Protein AF-A0A059C5M3-F1 (afdb_monomer)

Sequence (291 aa):
MIDGFFRFGQVERAERFFKQMPIRDLAAWNAMLHGYCENARVDDAVKLFEQMPSRNVISWTSMIGGLDQNGKSEEVLIVFERMFKSGVVPNQTTLMCALSACANASSLPLGVHIHGHVFKSGFCFSVFVCASLITFYTNCKRIEKATQVFNEAVYRNVVICMAFLTGYGLNGRHEDGLKMFSDMMRASVLPNQSSFVSALNSCYSIESLDRGKEVHASTVKLQLGSDVFVGNSLVVMYNKCGAVDDAVEVFKRLREKNIVTWNATICGCAQHGRGMWAMDLFSPMIRGLYR

Organism: Eucalyptus grandis (NCBI:txid71139)

Foldseek 3Di:
DLLVCLVVVNLVVSVVVCVPDPDCDPVSLLSNLLSCLVVVVLVVSVVSLVVDPDDALSSLLSNLLSCLVNVVLVVSLVSLVVCVVVVHDHDPSSLLSNLSSCLVVLVPVVNVVSVVSCVVVVVLQPPSNLLSNLSSCLSNVNLVSSVVSLVPHPDDAQSSLLSNLVSCLVNLVLVVSLVSLVVCVVVVRDHDLSSLLSNLSSCLSVLPVPSLVVSQVVCVVVVNLQPQSNLLSNLLSCLSNVNLVVSVVSLVPHPDYDPSSLVSNLVSCVVNVVNVVSVVSVVVVVVVVVD

Mean predicted aligned error: 5.42 Å

Solvent-accessible surface area (backbone atoms only — not comparable to full-atom values): 15263 Å² total; per-residue (Å²): 107,53,54,58,27,38,77,70,70,36,51,71,58,28,52,52,51,60,71,68,46,93,72,79,50,71,64,58,53,40,36,52,38,40,37,25,28,78,67,72,37,46,72,58,23,52,55,50,60,72,66,47,95,70,79,52,64,65,46,54,36,42,54,35,46,31,29,43,77,68,68,36,30,69,60,24,50,56,54,50,54,49,38,54,76,70,69,48,74,77,52,74,69,42,50,32,38,43,25,46,21,22,23,75,69,45,36,56,70,60,39,52,53,49,50,55,48,33,56,77,71,58,44,60,76,37,60,66,43,45,22,28,49,25,37,22,26,28,56,51,71,35,54,69,60,19,48,49,55,59,68,71,40,90,70,78,44,55,64,42,50,42,30,47,34,50,28,22,51,80,65,73,36,25,70,60,21,45,51,49,56,50,48,31,57,74,69,68,33,71,74,52,61,67,45,50,36,51,41,32,51,26,20,32,75,69,52,35,53,68,59,35,50,55,52,49,54,49,31,52,76,69,69,41,56,58,37,55,72,39,40,38,37,48,29,44,25,27,32,65,44,69,40,44,71,61,15,53,50,52,56,68,67,33,83,58,78,53,73,66,42,52,50,47,50,32,53,35,27,45,77,70,72,36,50,68,62,20,52,66,54,45,56,58,54,54,63,62,74,77,111

InterPro domains:
  IPR002885 Pentatricopeptide repeat [PF01535] (1-22)
  IPR002885 Pentatricopeptide repeat [PF01535] (58-88)
  IPR002885 Pentatricopeptide repeat [PF01535] (161-187)
  IPR002885 Pentatricopeptide repeat [PF01535] (232-259)
  IPR002885 Pentatricopeptide repeat [PF01535] (260-283)
  IPR002885 Pentatricopeptide repeat [PF13041] (25-57)
  IPR002885 Pentatricopeptide repeat [PS51375] (25-59)
  IPR002885 Pentatricopeptide repeat [PS51375] (157-191)
  IPR002885 Pentatricopeptide repeat [PS51375] (227-261)
  IPR002885 Pentatricopeptide repeat [TIGR00756] (28-57)
  IPR002885 Pentatricopeptide repeat [TIGR00756] (58-91)
  IPR002885 Pentatricopeptide repeat [TIGR00756] (160-192)
  IPR011990 Tetratricopeptide-like helical domain superfamily [G3DSA:1.25.40.10] (1-109)
  IPR011990 Tetratricopeptide-like helical domain superfamily [G3DSA:1.25.40.10] (111-218)
  IPR011990 Tetratricopeptide-like helical domain superfamily [G3DSA:1.25.40.10] (219-287)
  IPR046960 Pentatricopeptide repeat-containing protein At4g14850-like, plant [PTHR47926] (1-203)

Secondary structure (DSSP, 8-state):
-HHHHHHTT-HHHHHHHHHH-SS--HHHHHHHHHHHHHTT-HHHHHHHHHH-SS--HHHHHHHHHHHHHTT-HHHHHHHHHHHHHTTPPP-HHHHHHHHHHHHHTT-HHHHHHHHHHHHHTTGGG-HHHHHHHHHHHHHTT-HHHHHHHHHH-S---HHHHHHHHHHHHTTT-HHHHHHHHHHHHHTT----HHHHHHHHHHHHHTT-HHHHHHHHHHHHHTT-TT-HHHHHHHHHHHHHTT-HHHHHHHHHH-SS--HHHHHHHHHHHHHTT-HHHHHHHHHHHHHHHT-

Structure (mmCIF, N/CA/C/O backbone):
data_AF-A0A059C5M3-F1
#
_entry.id   AF-A0A059C5M3-F1
#
loop_
_atom_site.group_PDB
_atom_site.id
_atom_site.type_symbol
_atom_site.label_atom_id
_atom_site.label_alt_id
_atom_site.label_comp_id
_atom_site.label_asym_id
_atom_site.label_entity_id
_atom_site.label_seq_id
_atom_site.pdbx_PDB_ins_code
_atom_site.Cartn_x
_atom_site.Cartn_y
_atom_site.Cartn_z
_atom_site.occupancy
_atom_site.B_iso_or_equiv
_atom_site.auth_seq_id
_atom_site.auth_comp_id
_atom_site.auth_asym_id
_atom_site.auth_atom_id
_atom_site.pdbx_PDB_model_num
ATOM 1 N N . MET A 1 1 ? -25.932 16.323 14.512 1.00 80.94 1 MET A N 1
ATOM 2 C CA . MET A 1 1 ? -25.494 17.737 14.629 1.00 80.94 1 MET A CA 1
ATOM 3 C C 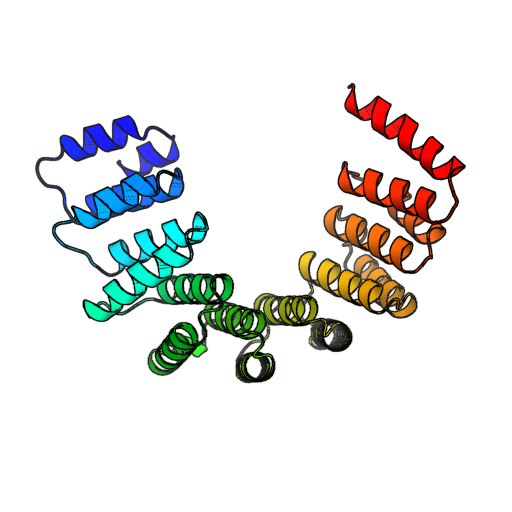. MET A 1 1 ? -23.982 17.831 14.809 1.00 80.94 1 MET A C 1
ATOM 5 O O . MET A 1 1 ? -23.367 18.512 14.005 1.00 80.94 1 MET A O 1
ATOM 9 N N . ILE A 1 2 ? -23.389 17.101 15.768 1.00 88.19 2 ILE A N 1
ATOM 10 C CA . ILE A 1 2 ? -21.923 16.994 15.948 1.00 88.19 2 ILE A CA 1
ATOM 11 C C . ILE A 1 2 ? -21.208 16.620 14.637 1.00 88.19 2 ILE A C 1
ATOM 13 O O . ILE A 1 2 ? -20.385 17.402 14.174 1.00 88.19 2 ILE A O 1
ATOM 17 N N . ASP A 1 3 ? -21.606 15.526 13.975 1.00 85.81 3 ASP A N 1
ATOM 18 C CA . ASP A 1 3 ? -21.025 15.125 12.676 1.00 85.81 3 ASP A CA 1
ATOM 19 C C . ASP A 1 3 ? -21.120 16.222 11.610 1.00 85.81 3 ASP A C 1
ATOM 21 O O . ASP A 1 3 ? -20.221 16.404 10.795 1.00 85.81 3 ASP A O 1
ATOM 25 N N . GLY A 1 4 ? -22.213 16.992 11.630 1.00 86.62 4 GLY A N 1
ATOM 26 C CA . GLY A 1 4 ? -22.406 18.114 10.719 1.00 86.62 4 GLY A CA 1
ATOM 27 C C . GLY A 1 4 ? -21.344 19.193 10.918 1.00 86.62 4 GLY A C 1
ATOM 28 O O . GLY A 1 4 ? -20.783 19.670 9.940 1.00 86.62 4 GLY A O 1
ATOM 29 N N . PHE A 1 5 ? -21.018 19.544 12.165 1.00 90.12 5 PHE A N 1
ATOM 30 C CA . PHE A 1 5 ? -19.972 20.528 12.446 1.00 90.12 5 PHE A CA 1
ATOM 31 C C . PHE A 1 5 ? -18.594 20.061 11.973 1.00 90.12 5 PHE A C 1
ATOM 33 O O . PHE A 1 5 ? -17.884 20.844 11.345 1.00 90.12 5 PHE A O 1
ATOM 40 N N . PHE A 1 6 ? -18.243 18.793 1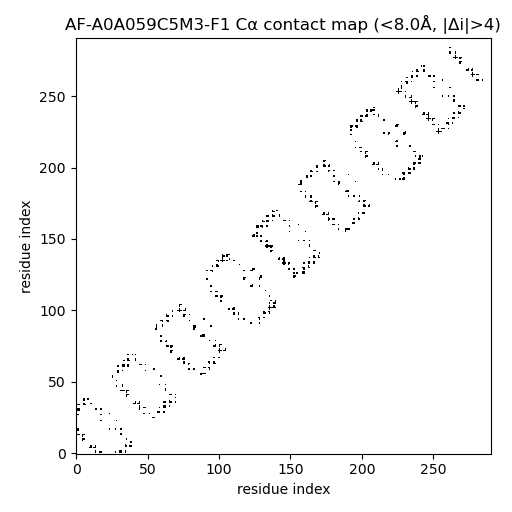2.199 1.00 89.19 6 PHE A N 1
ATOM 41 C CA . PHE A 1 6 ? -16.968 18.237 11.740 1.00 89.19 6 PHE A CA 1
ATOM 42 C C . PHE A 1 6 ? -16.844 18.189 10.215 1.00 89.19 6 PHE A C 1
ATOM 44 O O . PHE A 1 6 ? -15.792 18.546 9.693 1.00 89.19 6 PHE A O 1
ATOM 51 N N . ARG A 1 7 ? -17.922 17.858 9.489 1.00 86.94 7 ARG A N 1
ATOM 52 C CA . ARG A 1 7 ? -17.933 17.891 8.012 1.00 86.94 7 ARG A CA 1
ATOM 53 C C . ARG A 1 7 ? -17.641 19.273 7.425 1.00 86.94 7 ARG A C 1
ATOM 55 O O . ARG A 1 7 ? -17.158 19.361 6.304 1.00 86.94 7 ARG A O 1
ATOM 62 N N . PHE A 1 8 ? -17.930 20.342 8.167 1.00 88.62 8 PHE A N 1
ATOM 63 C CA . PHE A 1 8 ? -17.635 21.722 7.765 1.00 88.62 8 PHE A CA 1
ATOM 64 C C . PHE A 1 8 ? -16.390 22.302 8.458 1.00 88.62 8 PHE A C 1
ATOM 66 O O . PHE A 1 8 ? -16.209 23.519 8.450 1.00 88.62 8 PHE A O 1
ATOM 73 N N . GLY A 1 9 ? -15.563 21.467 9.098 1.00 87.00 9 GLY A N 1
ATOM 74 C CA . GLY A 1 9 ? -14.355 21.900 9.811 1.00 87.00 9 GLY A CA 1
ATOM 75 C 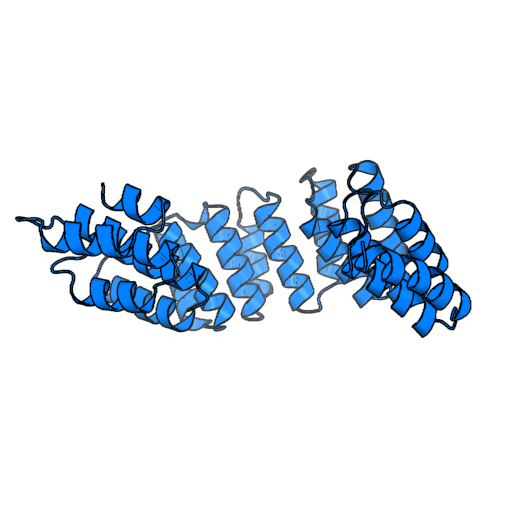C . GLY A 1 9 ? -14.621 22.777 11.041 1.00 87.00 9 GLY A C 1
ATOM 76 O O . GLY A 1 9 ? -13.708 23.409 11.560 1.00 87.00 9 GLY A O 1
ATOM 77 N N . GLN A 1 10 ? -15.863 22.844 11.532 1.00 90.62 10 GLN A N 1
ATOM 78 C CA . GLN A 1 10 ? -16.266 23.683 12.667 1.00 90.62 10 GLN A CA 1
ATOM 79 C C . GLN A 1 10 ? -16.037 22.962 14.003 1.00 90.62 10 GLN A C 1
ATOM 81 O O . GLN A 1 10 ? -16.967 22.776 14.797 1.00 90.62 10 GLN A O 1
ATOM 86 N N . VAL A 1 11 ? -14.800 22.534 14.255 1.00 91.62 11 VAL A N 1
ATOM 87 C CA . VAL A 1 11 ? -14.473 21.657 15.388 1.00 91.62 11 VAL A CA 1
ATOM 88 C C . VAL A 1 11 ? -14.781 22.317 16.737 1.00 91.62 11 VAL A C 1
ATOM 90 O O . VAL A 1 11 ? -15.382 21.693 17.610 1.00 91.62 11 VAL A O 1
ATOM 93 N N . GLU A 1 12 ? -14.498 23.610 16.905 1.00 91.75 12 GLU A N 1
ATOM 94 C CA . GLU A 1 12 ? -14.763 24.323 18.163 1.00 91.75 12 GLU A CA 1
ATOM 95 C C . GLU A 1 12 ? -16.263 24.426 18.465 1.00 91.75 12 GLU A C 1
ATOM 97 O O . GLU A 1 12 ? -16.671 24.485 19.629 1.00 91.75 12 GLU A O 1
ATOM 102 N N . ARG A 1 13 ? -17.111 24.466 17.427 1.00 92.25 13 ARG A N 1
ATOM 103 C CA . ARG A 1 13 ? -18.572 24.452 17.596 1.00 92.25 13 ARG A CA 1
ATOM 104 C C . ARG A 1 13 ? -19.057 23.074 18.020 1.00 92.25 13 ARG A C 1
ATOM 106 O O . ARG A 1 13 ? -19.903 23.004 18.910 1.00 92.25 13 ARG A O 1
ATOM 113 N N . ALA A 1 14 ? -18.490 22.009 17.452 1.00 93.94 14 ALA A N 1
ATOM 114 C CA . ALA A 1 14 ? -18.762 20.643 17.887 1.00 93.94 14 ALA A CA 1
ATOM 115 C C . ALA A 1 14 ? -18.406 20.451 19.370 1.00 93.94 14 ALA A C 1
ATOM 117 O O . ALA A 1 14 ? -19.236 19.985 20.147 1.00 93.94 14 ALA A O 1
ATOM 118 N N . GLU A 1 15 ? -17.224 20.912 19.788 1.00 94.38 15 GLU A N 1
ATOM 119 C CA . GLU A 1 15 ? -16.772 20.844 21.180 1.00 94.38 15 GLU A CA 1
ATOM 120 C C . GLU A 1 15 ? -17.674 21.615 22.147 1.00 94.38 15 GLU A C 1
ATOM 122 O O . GLU A 1 15 ? -18.031 21.102 23.211 1.00 94.38 15 GLU A O 1
ATOM 127 N N . ARG A 1 16 ? -18.048 22.854 21.800 1.00 94.31 16 ARG A N 1
ATOM 128 C CA . ARG A 1 16 ? -18.961 23.659 22.627 1.00 94.31 16 ARG A CA 1
ATOM 129 C C . ARG A 1 16 ? -20.320 22.991 22.748 1.00 94.31 16 ARG A C 1
ATOM 131 O O . ARG A 1 16 ? -20.835 22.884 23.858 1.00 94.31 16 ARG A O 1
ATOM 138 N N . PHE A 1 17 ? -20.865 22.519 21.630 1.00 93.81 17 PHE A N 1
ATOM 139 C CA . PHE A 1 17 ? -22.143 21.822 21.611 1.00 93.81 17 PHE A CA 1
ATOM 140 C C . PHE A 1 17 ? -22.093 20.577 22.501 1.00 93.81 17 PHE A C 1
ATOM 142 O O . PHE A 1 17 ? -22.926 20.418 23.388 1.00 93.81 17 PHE A O 1
ATOM 149 N N . PHE A 1 18 ? -21.058 19.750 22.347 1.00 95.06 18 PHE A N 1
ATOM 150 C CA . PHE A 1 18 ? -20.850 18.557 23.161 1.00 95.06 18 PHE A CA 1
ATOM 151 C C . PHE A 1 18 ? -20.728 18.879 24.658 1.00 95.06 18 PHE A C 1
ATOM 153 O O . PHE A 1 18 ? -21.333 18.205 25.493 1.00 95.06 18 PHE A O 1
ATOM 160 N N . LYS A 1 19 ? -20.010 19.946 25.030 1.00 93.31 19 LYS A N 1
ATOM 161 C CA . LYS A 1 19 ? -19.918 20.413 26.425 1.00 93.31 19 LYS A CA 1
ATOM 162 C C . LYS A 1 19 ? -21.264 20.890 26.982 1.00 93.31 19 LYS A C 1
ATOM 164 O O . LYS A 1 19 ? -21.499 20.694 28.168 1.00 93.31 19 LYS A O 1
ATOM 169 N N . GLN A 1 20 ? -22.149 21.451 26.162 1.00 94.69 20 GLN A N 1
ATOM 170 C CA . GLN A 1 20 ? -23.471 21.932 26.587 1.00 94.69 20 GLN A CA 1
ATOM 171 C C . GLN A 1 20 ? -24.543 20.835 26.672 1.00 94.69 20 GLN A C 1
ATOM 173 O O . GLN A 1 20 ? -25.611 21.081 27.230 1.00 94.69 20 GLN A O 1
ATOM 178 N N . MET A 1 21 ? -24.287 19.631 26.148 1.00 93.12 21 MET A N 1
ATOM 179 C CA . MET A 1 21 ? -25.256 18.535 26.216 1.00 93.12 21 MET A CA 1
ATOM 180 C C . MET A 1 21 ? -25.544 18.134 27.676 1.00 93.12 21 MET A C 1
ATOM 182 O O . MET A 1 21 ? -24.600 17.801 28.401 1.00 93.12 21 MET A O 1
ATOM 186 N N . PRO A 1 22 ? -26.824 18.102 28.105 1.00 90.94 22 PRO A N 1
ATOM 187 C CA . PRO A 1 22 ? -27.189 17.726 29.472 1.00 90.94 22 PRO A CA 1
ATOM 188 C C . PRO A 1 22 ? -26.906 16.246 29.756 1.00 90.94 22 PRO A C 1
ATOM 190 O O . PRO A 1 22 ? -26.507 15.891 30.860 1.00 90.94 22 PRO A O 1
ATOM 193 N N . ILE A 1 23 ? -27.061 15.386 28.744 1.00 90.38 23 ILE A N 1
ATOM 194 C CA . ILE A 1 23 ? -26.704 13.966 28.785 1.00 90.38 23 ILE A CA 1
ATOM 195 C C . ILE A 1 23 ? -25.893 13.662 27.528 1.00 90.38 23 ILE A C 1
ATOM 197 O O . ILE A 1 23 ? -26.345 13.928 26.416 1.00 90.38 23 ILE A O 1
ATOM 201 N N . ARG A 1 24 ? -24.690 13.113 27.709 1.00 93.44 24 ARG A N 1
ATOM 202 C CA . ARG A 1 24 ? -23.809 12.680 26.616 1.00 93.44 24 ARG A CA 1
ATOM 203 C C . ARG A 1 24 ? -23.897 11.169 26.505 1.00 93.44 24 ARG A C 1
ATOM 205 O O . ARG A 1 24 ? -23.231 10.453 27.254 1.00 93.44 24 ARG A O 1
ATOM 212 N N . ASP A 1 25 ? -24.761 10.704 25.615 1.00 92.25 25 ASP A N 1
ATOM 213 C CA . ASP A 1 25 ? -24.886 9.286 25.310 1.00 92.25 25 ASP A CA 1
ATOM 214 C C . ASP A 1 25 ? -23.678 8.779 24.507 1.00 92.25 25 ASP A C 1
ATOM 216 O O . ASP A 1 25 ? -22.857 9.547 23.996 1.00 92.25 25 ASP A O 1
ATOM 220 N N . LEU A 1 26 ? -23.544 7.456 24.406 1.00 93.69 26 LEU A N 1
ATOM 221 C CA . LEU A 1 26 ? -22.402 6.833 23.735 1.00 93.69 26 LEU A CA 1
ATOM 222 C C . LEU A 1 26 ? -22.302 7.233 22.252 1.00 93.69 26 LEU A C 1
ATOM 224 O O . LEU A 1 26 ? -21.200 7.309 21.710 1.00 93.69 26 LEU A O 1
ATOM 228 N N . ALA A 1 27 ? -23.433 7.532 21.607 1.00 92.75 27 ALA A N 1
ATOM 229 C CA . ALA A 1 27 ? -23.470 8.018 20.234 1.00 92.75 27 ALA A CA 1
ATOM 230 C C . ALA A 1 27 ? -22.805 9.397 20.101 1.00 92.75 27 ALA A C 1
ATOM 232 O O . ALA A 1 27 ? -21.979 9.579 19.209 1.00 92.75 27 ALA A O 1
ATOM 233 N N . ALA A 1 28 ? -23.081 10.340 21.009 1.00 94.50 28 ALA A N 1
ATOM 234 C CA . ALA A 1 28 ? -22.435 11.650 21.012 1.00 94.50 28 ALA A CA 1
ATOM 235 C C . ALA A 1 28 ? -20.917 11.560 21.239 1.00 94.50 28 ALA A C 1
ATOM 237 O O . ALA A 1 28 ? -20.155 12.266 20.576 1.00 94.50 28 ALA A O 1
ATOM 238 N N . TRP A 1 29 ? -20.467 10.674 22.136 1.00 96.25 29 TRP A N 1
ATOM 239 C CA . TRP A 1 29 ? -19.034 10.414 22.334 1.00 96.25 29 TRP A CA 1
ATOM 240 C C . TRP A 1 29 ? -18.382 9.837 21.072 1.00 96.25 29 TRP A C 1
ATOM 242 O O . TRP A 1 29 ? -17.334 10.322 20.651 1.00 96.25 29 TRP A O 1
ATOM 252 N N . ASN A 1 30 ? -19.017 8.845 20.439 1.00 95.25 30 ASN A N 1
ATOM 253 C CA . ASN A 1 30 ? -18.515 8.233 19.207 1.00 95.25 30 ASN A CA 1
ATOM 254 C C . ASN A 1 30 ? -18.472 9.229 18.036 1.00 95.25 30 ASN A C 1
ATOM 256 O O . ASN A 1 30 ? -17.518 9.200 17.263 1.00 95.25 30 ASN A O 1
ATOM 260 N N . ALA A 1 31 ? -19.459 10.124 17.934 1.00 94.62 31 ALA A N 1
ATOM 261 C CA . ALA A 1 31 ? -19.497 11.198 16.941 1.00 94.62 31 ALA A CA 1
ATOM 262 C C . ALA A 1 31 ? -18.329 12.182 17.115 1.00 94.62 31 ALA A C 1
ATOM 264 O O . ALA A 1 31 ? -17.630 12.500 16.156 1.00 94.62 31 ALA A O 1
ATOM 265 N N . MET A 1 32 ? -18.060 12.618 18.353 1.00 96.06 32 MET A N 1
ATOM 266 C CA . MET A 1 32 ? -16.900 13.467 18.650 1.00 96.06 32 MET A CA 1
ATOM 267 C C . MET A 1 32 ? -15.577 12.765 18.334 1.00 96.06 32 MET A C 1
ATOM 269 O O . MET A 1 32 ? -14.689 13.367 17.734 1.00 96.06 32 MET A O 1
ATOM 273 N N . LEU A 1 33 ? -15.453 11.492 18.721 1.00 95.56 33 LEU A N 1
ATOM 274 C CA . LEU A 1 33 ? -14.257 10.692 18.482 1.00 95.56 33 LEU A CA 1
ATOM 275 C C . LEU A 1 33 ? -13.965 10.559 16.983 1.00 95.56 33 LEU A C 1
ATOM 277 O O . LEU A 1 33 ? -12.858 10.851 16.540 1.00 95.56 33 LEU A O 1
ATOM 281 N N . HIS A 1 34 ? -14.975 10.164 16.207 1.00 92.81 34 HIS A N 1
ATOM 282 C CA . HIS A 1 34 ? -14.866 10.026 14.759 1.00 92.81 34 HIS A CA 1
ATOM 283 C C . HIS A 1 34 ? -14.518 11.360 14.088 1.00 92.81 34 HIS A C 1
ATOM 285 O O . HIS A 1 34 ? -13.580 11.419 13.297 1.00 92.81 34 HIS A O 1
ATOM 291 N N . GLY A 1 35 ? -15.199 12.443 14.474 1.00 93.19 35 GLY A N 1
ATOM 292 C CA . GLY A 1 35 ? -14.956 13.770 13.920 1.00 93.19 35 GLY A CA 1
ATOM 293 C C . GLY A 1 35 ? -13.536 14.293 14.157 1.00 93.19 35 GLY A C 1
ATOM 294 O O . GLY A 1 35 ? -12.936 14.872 13.247 1.00 93.19 35 GLY A O 1
ATOM 295 N N . TYR A 1 36 ? -12.962 14.057 15.343 1.00 95.06 36 TYR A N 1
ATOM 296 C CA . TYR A 1 36 ? -11.560 14.397 15.603 1.00 95.06 36 TYR A CA 1
ATOM 297 C C . TYR A 1 36 ? -10.596 13.613 14.709 1.00 95.06 36 TYR A C 1
ATOM 299 O O . TYR A 1 36 ? -9.655 14.205 14.179 1.00 95.06 36 TYR A O 1
ATOM 307 N N . CYS A 1 37 ? -10.833 12.313 14.509 1.00 92.00 37 CYS A N 1
ATOM 308 C CA . CYS A 1 37 ? -10.009 11.482 13.631 1.00 92.00 37 CYS A CA 1
ATOM 309 C C . CYS A 1 37 ? -10.055 11.951 12.167 1.00 92.00 37 CYS A C 1
ATOM 311 O O . CYS A 1 37 ? -9.001 12.055 11.542 1.00 92.00 37 CYS A O 1
ATOM 313 N N . GLU A 1 38 ? -11.240 12.290 11.643 1.00 89.62 38 GLU A N 1
ATOM 314 C CA . GLU A 1 38 ? -11.403 12.796 10.268 1.00 89.62 38 GLU A CA 1
ATOM 315 C C . GLU A 1 38 ? -10.721 14.155 10.042 1.00 89.62 38 GLU A C 1
ATOM 317 O O . GLU A 1 38 ? -10.287 14.457 8.934 1.00 89.62 38 GLU A O 1
ATOM 322 N N . ASN A 1 39 ? -10.589 14.972 11.092 1.00 90.50 39 ASN A N 1
ATOM 323 C CA . ASN A 1 39 ? -9.944 16.289 11.034 1.00 90.50 39 ASN A CA 1
ATOM 324 C C . ASN A 1 39 ? -8.468 16.252 11.476 1.00 90.50 39 ASN A C 1
ATOM 326 O O . ASN A 1 39 ? -7.922 17.280 11.877 1.00 90.50 39 ASN A O 1
ATOM 330 N N . ALA A 1 40 ? -7.829 15.075 11.450 1.00 90.06 40 ALA A N 1
ATOM 331 C CA . ALA A 1 40 ? -6.431 14.856 11.842 1.00 90.06 40 ALA A CA 1
ATOM 332 C C . ALA A 1 40 ? -6.069 15.334 13.270 1.00 90.06 40 ALA A C 1
ATOM 334 O O . ALA A 1 40 ? -4.896 15.471 13.617 1.00 90.06 40 ALA A O 1
ATOM 335 N N . ARG A 1 41 ? -7.064 15.537 14.147 1.00 92.38 41 ARG A N 1
ATOM 336 C CA . ARG A 1 41 ? -6.890 15.901 15.565 1.00 92.38 41 ARG A CA 1
ATOM 337 C C . ARG A 1 41 ? -6.814 14.660 16.450 1.00 92.38 41 ARG A C 1
ATOM 339 O O . ARG A 1 41 ? -7.563 14.490 17.411 1.00 92.38 41 ARG A O 1
ATOM 346 N N . VAL A 1 42 ? -5.892 13.769 16.104 1.00 92.56 42 VAL A N 1
ATOM 347 C CA . VAL A 1 42 ? -5.775 12.437 16.711 1.00 92.56 42 VAL A CA 1
ATOM 348 C C . VAL A 1 42 ? -5.455 12.499 18.205 1.00 92.56 42 VAL A C 1
ATOM 350 O O . VAL A 1 42 ? -6.033 11.737 18.972 1.00 92.56 42 VAL A O 1
ATOM 353 N N . ASP A 1 43 ? -4.615 13.435 18.649 1.00 93.06 43 ASP A N 1
ATOM 354 C CA . ASP A 1 43 ? -4.277 13.569 20.073 1.00 93.06 43 ASP A CA 1
ATOM 355 C C . ASP A 1 43 ? -5.507 13.898 20.930 1.00 93.06 43 ASP A C 1
ATOM 357 O O . ASP A 1 43 ? -5.644 13.424 22.060 1.00 93.06 43 ASP A O 1
ATOM 361 N N . ASP A 1 44 ? -6.439 14.682 20.388 1.00 94.88 44 ASP A N 1
ATOM 362 C CA . ASP A 1 44 ? -7.683 15.011 21.080 1.00 94.88 44 ASP A CA 1
ATOM 363 C C . ASP A 1 44 ? -8.694 13.870 21.004 1.00 94.88 44 ASP A C 1
ATOM 365 O O . ASP A 1 44 ? -9.413 13.640 21.977 1.00 94.88 44 ASP A O 1
ATOM 369 N N . ALA A 1 45 ? -8.685 13.097 19.912 1.00 95.50 45 ALA A N 1
ATOM 370 C CA . ALA A 1 45 ? -9.410 11.834 19.832 1.00 95.50 45 ALA A CA 1
ATOM 371 C C . ALA A 1 45 ? -8.938 10.855 20.919 1.00 95.50 45 ALA A C 1
ATOM 373 O O . ALA A 1 45 ? -9.773 10.315 21.638 1.00 95.50 45 ALA A O 1
ATOM 374 N N . VAL A 1 46 ? -7.623 10.689 21.115 1.00 95.12 46 VAL A N 1
ATOM 375 C CA . VAL A 1 46 ? -7.053 9.832 22.173 1.00 95.12 46 VAL A CA 1
ATOM 376 C C . VAL A 1 46 ? -7.462 10.329 23.561 1.00 95.12 46 VAL A C 1
ATOM 378 O O . VAL A 1 46 ? -7.966 9.549 24.368 1.00 95.12 46 VAL A O 1
ATOM 381 N N . LYS A 1 47 ? -7.316 11.630 23.850 1.00 95.62 47 LYS A N 1
ATOM 382 C CA . LYS A 1 47 ? -7.737 12.200 25.146 1.00 95.62 47 LYS A CA 1
ATOM 383 C C . LYS A 1 47 ? -9.226 11.980 25.405 1.00 95.62 47 LYS A C 1
ATOM 385 O O . LYS A 1 47 ? -9.604 11.596 26.511 1.00 95.62 47 LYS A O 1
ATOM 390 N N . LEU A 1 48 ? -10.068 12.218 24.398 1.00 95.56 48 LEU A N 1
ATOM 391 C CA . LEU A 1 48 ? -11.506 11.996 24.501 1.00 95.56 48 LEU A CA 1
ATOM 392 C C . LEU A 1 48 ? -11.806 10.514 24.725 1.00 95.56 48 LEU A C 1
ATOM 394 O O . LEU A 1 48 ? -12.609 10.180 25.593 1.00 95.56 48 LEU A O 1
ATOM 398 N N . PHE A 1 49 ? -11.127 9.638 23.984 1.00 96.69 49 PHE A N 1
ATOM 399 C CA . PHE A 1 49 ? -11.258 8.198 24.102 1.00 96.69 49 PHE A CA 1
ATOM 400 C C . PHE A 1 49 ? -10.958 7.730 25.518 1.00 96.69 49 PHE A C 1
ATOM 402 O O . PHE A 1 49 ? -11.733 6.934 26.031 1.00 96.69 49 PHE A O 1
ATOM 409 N N . GLU A 1 50 ? -9.917 8.236 26.186 1.00 95.56 50 GLU A N 1
ATOM 410 C CA . GLU A 1 50 ? -9.604 7.915 27.589 1.00 95.56 50 GLU A CA 1
ATOM 411 C C . GLU A 1 50 ? -10.653 8.440 28.587 1.00 95.56 50 GLU A C 1
ATOM 413 O O . GLU A 1 50 ? -10.909 7.799 29.606 1.00 95.56 50 GLU A O 1
ATOM 418 N N . GLN A 1 51 ? -11.328 9.547 28.275 1.00 95.12 51 GLN A N 1
ATOM 419 C CA . GLN A 1 51 ? -12.377 10.132 29.122 1.00 95.12 51 GLN A CA 1
ATOM 420 C C . GLN A 1 51 ? -13.748 9.452 28.982 1.00 95.12 51 GLN A C 1
ATOM 422 O O . GLN A 1 51 ? -14.638 9.710 29.794 1.00 95.12 51 GLN A O 1
ATOM 427 N N . MET A 1 52 ? -13.945 8.598 27.971 1.00 95.38 52 MET A N 1
ATOM 428 C CA . MET A 1 52 ? -15.232 7.937 27.740 1.00 95.38 52 MET A CA 1
ATOM 429 C C . MET A 1 52 ? -15.650 7.071 28.947 1.00 95.38 52 MET A C 1
ATOM 431 O O . MET A 1 52 ? -14.911 6.151 29.314 1.00 95.38 52 MET A O 1
ATOM 435 N N . PRO A 1 53 ? -16.856 7.282 29.521 1.00 93.06 53 PRO A N 1
ATOM 436 C CA . PRO A 1 53 ? -17.341 6.496 30.662 1.00 93.06 53 PRO A CA 1
ATOM 437 C C . PRO A 1 53 ? -17.564 5.015 30.334 1.00 93.06 53 PRO A C 1
ATOM 439 O O . PRO A 1 53 ? -17.417 4.145 31.185 1.00 93.06 53 PRO A O 1
ATOM 442 N N . SER A 1 54 ? -17.937 4.726 29.088 1.00 92.94 54 SER A N 1
ATOM 443 C CA . SER A 1 54 ? -18.098 3.375 28.556 1.00 92.94 54 SER A CA 1
ATOM 444 C C . SER A 1 54 ? -17.666 3.359 27.094 1.00 92.94 54 SER A C 1
ATOM 446 O O . SER A 1 54 ? -17.693 4.392 26.424 1.00 92.94 54 SER A O 1
ATOM 448 N N . ARG A 1 55 ? -17.228 2.198 26.604 1.00 95.69 55 ARG A N 1
ATOM 449 C CA . ARG A 1 55 ? -16.747 2.015 25.230 1.00 95.69 55 ARG A CA 1
ATOM 450 C C . ARG A 1 55 ? -17.344 0.741 24.665 1.00 95.69 55 ARG A C 1
ATOM 452 O O . ARG A 1 55 ? -17.308 -0.296 25.323 1.00 95.69 55 ARG A O 1
ATOM 459 N N . ASN A 1 56 ? -17.864 0.814 23.448 1.00 94.56 56 ASN A N 1
ATOM 460 C CA . ASN A 1 56 ? -18.329 -0.355 22.706 1.00 94.56 56 ASN A CA 1
ATOM 461 C C . ASN A 1 56 ? -17.448 -0.587 21.472 1.00 94.56 56 ASN A C 1
ATOM 463 O O . ASN A 1 56 ? -16.492 0.149 21.227 1.00 94.56 56 ASN A O 1
ATOM 467 N N . VAL A 1 57 ? -17.781 -1.605 20.674 1.00 95.94 57 VAL A N 1
ATOM 468 C CA . VAL A 1 57 ? -17.052 -1.928 19.437 1.00 95.94 57 VAL A CA 1
ATOM 469 C C . VAL A 1 57 ? -16.914 -0.724 18.497 1.00 95.94 57 VAL A C 1
ATOM 471 O O . VAL A 1 57 ? -15.882 -0.592 17.847 1.00 95.94 57 VAL A O 1
ATOM 474 N N . ILE A 1 58 ? -17.897 0.185 18.462 1.00 95.56 58 ILE A N 1
ATOM 475 C CA . ILE A 1 58 ? -17.854 1.395 17.630 1.00 95.56 58 ILE A CA 1
ATOM 476 C C . ILE A 1 58 ? -16.779 2.349 18.153 1.00 95.56 58 ILE A C 1
ATOM 478 O O . ILE A 1 58 ? -15.934 2.767 17.373 1.00 95.56 58 ILE A O 1
ATOM 482 N N . SER A 1 59 ? -16.739 2.626 19.462 1.00 96.56 59 SER A N 1
ATOM 483 C CA . SER A 1 59 ? -15.712 3.488 20.069 1.00 96.56 59 SER A CA 1
ATOM 484 C C . SER A 1 59 ? -14.296 2.986 19.764 1.00 96.56 59 SER A C 1
ATOM 486 O O . SER A 1 59 ? -13.446 3.749 19.312 1.00 96.56 59 SER A O 1
ATOM 488 N N . TRP A 1 60 ? -14.052 1.685 19.965 1.00 97.88 60 TRP A N 1
ATOM 489 C CA . TRP A 1 60 ? -12.752 1.067 19.682 1.00 97.88 60 TRP A CA 1
ATOM 490 C C . TRP A 1 60 ? -12.414 1.092 18.189 1.00 97.88 60 TRP A C 1
ATOM 492 O O . TRP A 1 60 ? -11.303 1.465 17.823 1.00 97.88 60 TRP A O 1
ATOM 502 N N . THR A 1 61 ? -13.370 0.742 17.323 1.00 96.81 61 THR A N 1
ATOM 503 C CA . THR A 1 61 ? -13.159 0.724 15.866 1.00 96.81 61 THR A CA 1
ATOM 504 C C . THR A 1 61 ? -12.873 2.122 15.327 1.00 96.81 61 THR A C 1
ATOM 506 O O . THR A 1 61 ? -11.973 2.264 14.507 1.00 96.81 61 THR A O 1
ATOM 509 N N . SER A 1 62 ? -13.578 3.152 15.807 1.00 95.75 62 SER A N 1
ATOM 510 C CA . SER A 1 62 ? -13.332 4.542 15.410 1.00 95.75 62 SER A CA 1
ATOM 511 C C . SER A 1 62 ? -11.940 5.014 15.825 1.00 95.75 62 SER A C 1
ATOM 513 O O . SER A 1 62 ? -11.244 5.612 15.010 1.00 95.75 62 SER A O 1
ATOM 515 N N . MET A 1 63 ? -11.503 4.705 17.053 1.00 97.56 63 MET A N 1
ATOM 516 C CA . MET A 1 63 ? -10.156 5.056 17.519 1.00 97.56 63 MET A CA 1
ATOM 517 C C . MET A 1 63 ? -9.074 4.352 16.688 1.00 97.56 63 MET A C 1
ATOM 519 O O . MET A 1 63 ? -8.147 4.994 16.204 1.00 97.56 63 MET A O 1
ATOM 523 N N . ILE A 1 64 ? -9.212 3.038 16.486 1.00 97.44 64 ILE A N 1
ATOM 524 C CA . ILE A 1 64 ? -8.266 2.207 15.727 1.00 97.44 64 ILE A CA 1
ATOM 525 C C . ILE A 1 64 ? -8.191 2.659 14.264 1.00 97.44 64 ILE A C 1
ATOM 527 O O . ILE A 1 64 ? -7.099 2.873 13.747 1.00 97.44 64 ILE A O 1
ATOM 531 N N . GLY A 1 65 ? -9.338 2.845 13.606 1.00 96.19 65 GLY A N 1
ATOM 532 C CA . GLY A 1 65 ? -9.389 3.292 12.215 1.00 96.19 65 GLY A CA 1
ATOM 533 C C . GLY A 1 65 ? -8.846 4.708 12.036 1.00 96.19 65 GLY A C 1
ATOM 534 O O . GLY A 1 65 ? -8.102 4.966 11.095 1.00 96.19 65 GLY A O 1
ATOM 535 N N . GLY A 1 66 ? -9.151 5.611 12.970 1.00 95.62 66 GLY A N 1
ATOM 536 C CA . GLY A 1 66 ? -8.620 6.970 12.959 1.00 95.62 66 GLY A CA 1
ATOM 537 C C . GLY A 1 66 ? -7.103 7.033 13.134 1.00 95.62 66 GLY A C 1
ATOM 538 O O . GLY A 1 66 ? -6.444 7.813 12.450 1.00 95.62 66 GLY A O 1
ATOM 539 N N . LEU A 1 67 ? -6.530 6.199 14.008 1.00 96.31 67 LEU A N 1
ATOM 540 C CA . LEU A 1 67 ? -5.077 6.088 14.170 1.00 96.31 67 LEU A CA 1
ATOM 541 C C . LEU A 1 67 ? -4.403 5.531 12.906 1.00 96.31 67 LEU A C 1
ATOM 543 O O . LEU A 1 67 ? -3.418 6.106 12.444 1.00 96.31 67 LEU A O 1
ATOM 547 N N . ASP A 1 68 ? -4.954 4.463 12.321 1.00 95.38 68 ASP A N 1
ATOM 548 C CA . ASP A 1 68 ? -4.436 3.826 11.098 1.00 95.38 68 ASP A CA 1
ATOM 549 C C . ASP A 1 68 ? -4.423 4.810 9.915 1.00 95.38 68 ASP A C 1
ATOM 551 O O . ASP A 1 68 ? -3.392 4.993 9.268 1.00 95.38 68 ASP A O 1
ATOM 555 N N . GLN A 1 69 ? -5.518 5.554 9.708 1.00 93.62 69 GLN A N 1
ATOM 556 C CA . GLN A 1 69 ? -5.618 6.592 8.668 1.00 93.62 69 GLN A CA 1
ATOM 557 C C . GLN A 1 69 ? -4.599 7.729 8.831 1.00 93.62 69 GLN A C 1
ATOM 559 O O . GLN A 1 69 ? -4.199 8.343 7.845 1.00 93.62 69 GLN A O 1
ATOM 564 N N . ASN A 1 70 ? -4.166 8.002 10.063 1.00 92.88 70 ASN A N 1
ATOM 565 C CA . ASN A 1 70 ? -3.171 9.028 10.377 1.00 92.88 70 ASN A CA 1
ATOM 566 C C . ASN A 1 70 ? -1.751 8.446 10.555 1.00 92.88 70 ASN A C 1
ATOM 568 O O . ASN A 1 70 ? -0.862 9.123 11.074 1.00 92.88 70 ASN A O 1
ATOM 572 N N . GLY A 1 71 ? -1.521 7.193 10.143 1.00 91.88 71 GLY A N 1
ATOM 573 C CA . GLY A 1 71 ? -0.202 6.551 10.140 1.00 91.88 71 GLY A CA 1
ATOM 574 C C . GLY A 1 71 ? 0.341 6.161 11.521 1.00 91.88 71 GLY A C 1
ATOM 575 O O . GLY A 1 71 ? 1.514 5.807 11.641 1.00 91.88 71 GLY A O 1
ATOM 576 N N . LYS A 1 72 ? -0.490 6.193 12.567 1.00 94.50 72 LYS A N 1
ATOM 577 C CA . LYS A 1 72 ? -0.130 5.910 13.968 1.00 94.50 72 LYS A CA 1
ATOM 578 C C . LYS A 1 72 ? -0.147 4.407 14.270 1.00 94.50 72 LYS A C 1
ATOM 580 O O . LYS A 1 72 ? -0.954 3.912 15.055 1.00 94.50 72 LYS A O 1
ATOM 585 N N . SER A 1 73 ? 0.700 3.657 13.557 1.00 95.12 73 SER A N 1
ATOM 586 C CA . SER A 1 73 ? 0.662 2.183 13.543 1.00 95.12 73 SER A CA 1
ATOM 587 C C . SER A 1 73 ? 0.964 1.559 14.911 1.00 95.12 73 SER A C 1
ATOM 589 O O . SER A 1 73 ? 0.314 0.589 15.284 1.00 95.12 73 SER A O 1
ATOM 591 N N . GLU A 1 74 ? 1.907 2.097 15.686 1.00 95.12 74 GLU A N 1
ATOM 592 C CA . GLU A 1 74 ? 2.220 1.554 17.018 1.00 95.12 74 GLU A CA 1
ATOM 593 C C . GLU A 1 74 ? 1.049 1.749 17.990 1.00 95.12 74 GLU A C 1
ATOM 595 O O . GLU A 1 74 ? 0.656 0.819 18.699 1.00 95.12 74 GLU A O 1
ATOM 600 N N . GLU A 1 75 ? 0.422 2.926 17.966 1.00 95.69 75 GLU A N 1
ATOM 601 C CA . GLU A 1 75 ? -0.745 3.233 18.787 1.00 95.69 75 GLU A CA 1
ATOM 602 C C . GLU A 1 75 ? -1.953 2.364 18.415 1.00 95.69 75 GLU A C 1
ATOM 604 O O . GLU A 1 75 ? -2.679 1.922 19.310 1.00 95.69 75 GLU A O 1
ATOM 609 N N . VAL A 1 76 ? -2.147 2.049 17.124 1.00 97.75 76 VAL A N 1
ATOM 610 C CA . VAL A 1 76 ? -3.168 1.084 16.675 1.00 97.75 76 VAL A CA 1
ATOM 611 C C . VAL A 1 76 ? -3.004 -0.250 17.399 1.00 97.75 76 VAL A C 1
ATOM 613 O O . VAL A 1 76 ? -3.987 -0.780 17.921 1.00 97.75 76 VAL A O 1
ATOM 616 N N . LEU A 1 77 ? -1.782 -0.789 17.464 1.00 97.19 77 LEU A N 1
ATOM 617 C CA . LEU A 1 77 ? -1.529 -2.086 18.097 1.00 97.19 77 LEU A CA 1
ATOM 618 C C . LEU A 1 77 ? -1.805 -2.037 19.604 1.00 97.19 77 LEU A C 1
ATOM 620 O O . LEU A 1 77 ? -2.458 -2.937 20.134 1.00 97.19 77 LEU A O 1
ATOM 624 N N . ILE A 1 78 ? -1.400 -0.958 20.281 1.00 96.19 78 ILE A N 1
ATOM 625 C CA . ILE A 1 78 ? -1.660 -0.759 21.716 1.00 96.19 78 ILE A CA 1
ATOM 626 C C . ILE A 1 78 ? -3.169 -0.704 21.996 1.00 96.19 78 ILE A C 1
ATOM 628 O O . ILE A 1 78 ? -3.669 -1.373 22.906 1.00 96.19 78 ILE A O 1
ATOM 632 N N . VAL A 1 79 ? -3.920 0.086 21.223 1.00 96.94 79 VAL A N 1
ATOM 633 C CA . VAL A 1 79 ? -5.375 0.227 21.392 1.00 96.94 79 VAL A CA 1
ATOM 634 C C . VAL A 1 79 ? -6.091 -1.086 21.064 1.00 96.94 79 VAL A C 1
ATOM 636 O O . VAL A 1 79 ? -7.013 -1.477 21.781 1.00 96.94 79 VAL A O 1
ATOM 639 N N . PHE A 1 80 ? -5.644 -1.810 20.041 1.00 97.56 80 PHE A N 1
ATOM 640 C CA . PHE A 1 80 ? -6.190 -3.114 19.674 1.00 97.56 80 PHE A CA 1
ATOM 641 C C . PHE A 1 80 ? -5.975 -4.175 20.761 1.00 97.56 80 PHE A C 1
ATOM 643 O O . PHE A 1 80 ? -6.910 -4.889 21.125 1.00 97.56 80 PHE A O 1
ATOM 650 N N . GLU A 1 81 ? -4.780 -4.259 21.347 1.00 96.25 81 GLU A N 1
ATOM 651 C CA . GLU A 1 81 ? -4.531 -5.173 22.466 1.00 96.25 81 GLU A CA 1
ATOM 652 C C . GLU A 1 81 ? -5.390 -4.836 23.690 1.00 96.25 81 GLU A C 1
ATOM 654 O O . GLU A 1 81 ? -5.882 -5.739 24.373 1.00 96.25 81 GLU A O 1
ATOM 659 N N . ARG A 1 82 ? -5.607 -3.542 23.968 1.00 96.75 82 ARG A N 1
ATOM 660 C CA . ARG A 1 82 ? -6.518 -3.098 25.034 1.00 96.75 82 ARG A CA 1
ATOM 661 C C . ARG A 1 82 ? -7.956 -3.529 24.753 1.00 96.75 82 ARG A C 1
ATOM 663 O O . ARG A 1 82 ? -8.591 -4.066 25.657 1.00 96.75 82 ARG A O 1
ATOM 670 N N . MET A 1 83 ? -8.436 -3.377 23.517 1.00 96.88 83 MET A N 1
ATOM 671 C CA . MET A 1 83 ? -9.759 -3.852 23.098 1.00 96.88 83 MET A CA 1
ATOM 672 C C . MET A 1 83 ? -9.932 -5.353 23.371 1.00 96.88 83 MET A C 1
ATOM 674 O O . MET A 1 83 ? -10.928 -5.760 23.975 1.00 96.88 83 MET A O 1
ATOM 678 N N . PHE A 1 84 ? -8.931 -6.158 22.995 1.00 91.25 84 PHE A N 1
ATOM 679 C CA . PHE A 1 84 ? -8.914 -7.600 23.246 1.00 91.25 84 PHE A CA 1
ATOM 680 C C . PHE A 1 84 ? -8.940 -7.938 24.738 1.00 91.25 84 PHE A C 1
ATOM 682 O O . PHE A 1 84 ? -9.743 -8.767 25.166 1.00 91.25 84 PHE A O 1
ATOM 689 N N . LYS A 1 85 ? -8.101 -7.279 25.547 1.00 94.56 85 LYS A N 1
ATOM 690 C CA . LYS A 1 85 ? -8.057 -7.476 27.008 1.00 94.56 85 LYS A CA 1
ATOM 691 C C . LYS A 1 85 ? -9.361 -7.059 27.694 1.00 94.56 85 LYS A C 1
ATOM 693 O O . LYS A 1 85 ? -9.716 -7.635 28.716 1.00 94.56 85 LYS A O 1
ATOM 698 N N . SER A 1 86 ? -10.091 -6.096 27.130 1.00 94.50 86 SER A N 1
ATOM 699 C CA . SER A 1 86 ? -11.428 -5.698 27.588 1.00 94.50 86 SER A CA 1
ATOM 700 C C . SER A 1 86 ? -12.549 -6.647 27.139 1.00 94.50 86 SER A C 1
ATOM 702 O O . SER A 1 86 ? -13.711 -6.384 27.440 1.00 94.50 86 SER A O 1
ATOM 704 N N . GLY A 1 87 ? -12.238 -7.730 26.417 1.00 93.69 87 GLY A N 1
ATOM 705 C CA . GLY A 1 87 ? -13.221 -8.714 25.956 1.00 93.69 87 GLY A CA 1
ATOM 706 C C . GLY A 1 87 ? -14.144 -8.211 24.842 1.00 93.69 87 GLY A C 1
ATOM 707 O O . GLY A 1 87 ? -15.142 -8.862 24.535 1.00 93.69 87 GLY A O 1
ATOM 708 N N . VAL A 1 88 ? -13.840 -7.063 24.227 1.00 95.69 88 VAL A N 1
ATOM 709 C CA . VAL A 1 88 ? -14.638 -6.522 23.123 1.00 95.69 88 VAL A CA 1
ATOM 710 C C . VAL A 1 88 ? -14.204 -7.203 21.829 1.00 95.69 88 VAL A C 1
ATOM 712 O O . VAL A 1 88 ? -13.047 -7.110 21.428 1.00 95.69 88 VAL A O 1
ATOM 715 N N . VAL A 1 89 ? -15.139 -7.882 21.165 1.00 94.81 89 VAL A N 1
ATOM 716 C CA . VAL A 1 89 ? -14.861 -8.625 19.929 1.00 94.81 89 VAL A CA 1
ATOM 717 C C . VAL A 1 89 ? -14.596 -7.648 18.771 1.00 94.81 89 VAL A C 1
ATOM 719 O O . VAL A 1 89 ? -15.453 -6.802 18.491 1.00 94.81 89 VAL A O 1
ATOM 722 N N . PRO A 1 90 ? -13.438 -7.737 18.089 1.00 96.38 90 PRO A N 1
ATOM 723 C CA . PRO A 1 90 ? -13.152 -6.949 16.894 1.00 96.38 90 PRO A CA 1
ATOM 724 C C . PRO A 1 90 ? -14.112 -7.266 15.751 1.00 96.38 90 PRO A C 1
ATOM 726 O O . PRO A 1 90 ? -14.486 -8.418 15.540 1.00 96.38 90 PRO A O 1
ATOM 729 N N . ASN A 1 91 ? -14.461 -6.250 14.965 1.00 95.56 91 ASN A N 1
ATOM 730 C CA . ASN A 1 91 ? -15.156 -6.454 13.696 1.00 95.56 91 ASN A CA 1
ATOM 731 C C . ASN A 1 91 ? -14.156 -6.481 12.525 1.00 95.56 91 ASN A C 1
ATOM 733 O O . ASN A 1 91 ? -12.946 -6.322 12.705 1.00 95.56 91 ASN A O 1
ATOM 737 N N . GLN A 1 92 ? -14.671 -6.661 11.308 1.00 95.62 92 GLN A N 1
ATOM 738 C CA . GLN A 1 92 ? -13.870 -6.701 10.085 1.00 95.62 92 GLN A CA 1
ATOM 739 C C . GLN A 1 92 ? -12.941 -5.483 9.928 1.00 95.62 92 GLN A C 1
ATOM 741 O O . GLN A 1 92 ? -11.753 -5.655 9.655 1.00 95.62 92 GLN A O 1
ATOM 746 N N . THR A 1 93 ? -13.459 -4.267 10.124 1.00 95.81 93 THR A N 1
ATOM 747 C CA . THR A 1 93 ? -12.679 -3.026 10.003 1.00 95.81 93 THR A CA 1
ATOM 748 C C . THR A 1 93 ? -11.571 -2.974 11.046 1.00 95.81 93 THR A C 1
ATOM 750 O O . THR A 1 93 ? -10.432 -2.651 10.722 1.00 95.81 93 THR A O 1
ATOM 753 N N . THR A 1 94 ? -11.873 -3.364 12.287 1.00 97.12 94 THR A N 1
ATOM 754 C CA . THR A 1 94 ? -10.879 -3.429 13.360 1.00 97.12 94 THR A CA 1
ATOM 755 C C . THR A 1 94 ? -9.715 -4.360 13.006 1.00 97.12 94 THR A C 1
ATOM 757 O O . THR A 1 94 ? -8.556 -4.005 13.207 1.00 97.12 94 THR A O 1
ATOM 760 N N . LEU A 1 95 ? -10.017 -5.545 12.461 1.00 97.94 95 LEU A N 1
ATOM 761 C CA . LEU A 1 95 ? -9.012 -6.542 12.081 1.00 97.94 95 LEU A CA 1
ATOM 762 C C . LEU A 1 95 ? -8.157 -6.066 10.902 1.00 97.94 95 LEU A C 1
ATOM 764 O O . LEU A 1 95 ? -6.946 -6.259 10.921 1.00 97.94 95 LEU A O 1
ATOM 768 N N . MET A 1 96 ? -8.764 -5.414 9.907 1.00 97.62 96 MET A N 1
ATOM 769 C CA . MET A 1 96 ? -8.040 -4.828 8.775 1.00 97.62 96 MET A CA 1
ATOM 770 C C . MET A 1 96 ? -7.025 -3.771 9.227 1.00 97.62 96 MET A C 1
ATOM 772 O O . MET A 1 96 ? -5.857 -3.866 8.856 1.00 97.62 96 MET A O 1
ATOM 776 N N . CYS A 1 97 ? -7.440 -2.810 10.059 1.00 97.62 97 CYS A N 1
ATOM 777 C CA . CYS A 1 97 ? -6.549 -1.765 10.573 1.00 97.62 97 CYS A CA 1
ATOM 778 C C . CYS A 1 97 ? -5.433 -2.348 11.450 1.00 97.62 97 CYS A C 1
ATOM 780 O O . CYS A 1 97 ? -4.273 -1.969 11.323 1.00 97.62 97 CYS A O 1
ATOM 782 N N . ALA A 1 98 ? -5.745 -3.330 12.299 1.00 98.00 98 ALA A N 1
ATOM 783 C CA . ALA A 1 98 ? -4.731 -3.984 13.120 1.00 98.00 98 ALA A CA 1
ATOM 784 C C . ALA A 1 98 ? -3.718 -4.789 12.284 1.00 98.00 98 ALA A C 1
ATOM 786 O O . ALA A 1 98 ? -2.526 -4.777 12.588 1.00 98.00 98 ALA A O 1
ATOM 787 N N . LEU A 1 99 ? -4.159 -5.451 11.206 1.00 98.25 99 LEU A N 1
ATOM 788 C CA . LEU A 1 99 ? -3.268 -6.131 10.258 1.00 98.25 99 LEU A CA 1
ATOM 789 C C . LEU A 1 99 ? -2.405 -5.144 9.463 1.00 98.25 99 LEU A C 1
ATOM 791 O O . LEU A 1 99 ? -1.216 -5.404 9.295 1.00 98.25 99 LEU A O 1
ATOM 795 N N . SER A 1 100 ? -2.975 -4.018 9.021 1.00 97.12 100 SER A N 1
ATOM 796 C CA . SER A 1 100 ? -2.245 -2.903 8.395 1.00 97.12 100 SER A CA 1
ATOM 797 C C . SER A 1 100 ? -1.128 -2.399 9.315 1.00 97.12 100 SER A C 1
ATOM 799 O O . SER A 1 100 ? 0.048 -2.412 8.948 1.00 97.12 100 SER A O 1
ATOM 801 N N . ALA A 1 101 ? -1.462 -2.089 10.568 1.00 97.75 101 ALA A N 1
ATOM 802 C CA . ALA A 1 101 ? -0.492 -1.673 11.572 1.00 97.75 101 ALA A CA 1
ATOM 803 C C . ALA A 1 101 ? 0.568 -2.751 11.863 1.00 97.75 101 ALA A C 1
ATOM 805 O O . ALA A 1 101 ? 1.751 -2.431 11.983 1.00 97.75 101 ALA A O 1
ATOM 806 N N . CYS A 1 102 ? 0.190 -4.036 11.906 1.00 98.00 102 CYS A N 1
ATOM 807 C CA . CYS A 1 102 ? 1.152 -5.136 12.037 1.00 98.00 102 CYS A CA 1
ATOM 808 C C . CYS A 1 102 ? 2.096 -5.217 10.831 1.00 98.00 102 CYS A C 1
ATOM 810 O O . CYS A 1 102 ? 3.276 -5.507 11.012 1.00 98.00 102 CYS A O 1
ATOM 812 N N . ALA A 1 103 ? 1.599 -4.962 9.618 1.00 97.06 103 ALA A N 1
ATOM 813 C CA . ALA A 1 103 ? 2.404 -4.931 8.401 1.00 97.06 103 ALA A CA 1
ATOM 814 C C . ALA A 1 103 ? 3.424 -3.784 8.435 1.00 97.06 103 ALA A C 1
ATOM 816 O O . ALA A 1 103 ? 4.581 -3.984 8.070 1.00 97.06 103 ALA A O 1
ATOM 817 N N . ASN A 1 104 ? 3.012 -2.603 8.901 1.00 95.56 104 ASN A N 1
ATOM 818 C CA . ASN A 1 104 ? 3.871 -1.420 8.994 1.00 95.56 104 ASN A CA 1
ATOM 819 C C . ASN A 1 104 ? 4.927 -1.561 10.098 1.00 95.56 104 ASN A C 1
ATOM 821 O O . ASN A 1 104 ? 6.099 -1.275 9.873 1.00 95.56 104 ASN A O 1
ATOM 825 N N . ALA A 1 105 ? 4.535 -2.072 11.268 1.00 94.81 105 ALA A N 1
ATOM 826 C CA . ALA A 1 105 ? 5.438 -2.320 12.393 1.00 94.81 105 ALA A CA 1
ATOM 827 C C . ALA A 1 105 ? 6.234 -3.635 12.263 1.00 94.81 105 ALA A C 1
ATOM 829 O O . ALA A 1 105 ? 7.023 -3.976 13.141 1.00 94.81 105 ALA A O 1
ATOM 830 N N . SER A 1 106 ? 6.002 -4.420 11.203 1.00 94.62 106 SER A N 1
ATOM 831 C CA . SER A 1 106 ? 6.542 -5.779 11.038 1.00 94.62 106 SER A CA 1
ATOM 832 C C . SER A 1 106 ? 6.293 -6.706 12.247 1.00 94.62 106 SER A C 1
ATOM 834 O O . SER A 1 106 ? 7.080 -7.615 12.525 1.00 94.62 106 SER A O 1
ATOM 836 N N . SER A 1 107 ? 5.176 -6.513 12.960 1.00 96.06 107 SER A N 1
ATOM 837 C CA . SER A 1 107 ? 4.818 -7.266 14.170 1.00 96.06 107 SER A CA 1
ATOM 838 C C . SER A 1 107 ? 4.230 -8.638 13.826 1.00 96.06 107 SER A C 1
ATOM 840 O O . SER A 1 107 ? 3.016 -8.861 13.822 1.00 96.06 107 SER A O 1
ATOM 842 N N . LEU A 1 108 ? 5.115 -9.591 13.526 1.00 97.25 108 LEU A N 1
ATOM 843 C CA . LEU A 1 108 ? 4.729 -10.959 13.180 1.00 97.25 108 LEU A CA 1
ATOM 844 C C . LEU A 1 108 ? 3.929 -11.680 14.290 1.00 97.25 108 LEU A C 1
ATOM 846 O O . LEU A 1 108 ? 2.943 -12.336 13.943 1.00 97.25 108 LEU A O 1
ATOM 850 N N . PRO A 1 109 ? 4.289 -11.600 15.592 1.00 96.56 109 PRO A N 1
ATOM 851 C CA . PRO A 1 109 ? 3.573 -12.339 16.635 1.00 96.56 109 PRO A CA 1
ATOM 852 C C . PRO A 1 109 ? 2.101 -11.932 16.746 1.00 96.56 109 PRO A C 1
ATOM 854 O O . PRO A 1 109 ? 1.221 -12.796 16.730 1.00 96.56 109 PRO A O 1
ATOM 857 N N . LEU A 1 110 ? 1.828 -10.623 16.791 1.00 95.94 110 LEU A N 1
ATOM 858 C CA . LEU A 1 110 ? 0.467 -10.109 16.909 1.00 95.94 110 LEU A CA 1
ATOM 859 C C . LEU A 1 110 ? -0.335 -10.386 15.637 1.00 95.94 110 LEU A C 1
ATOM 861 O O . LEU A 1 110 ? -1.441 -10.913 15.724 1.00 95.94 110 LEU A O 1
ATOM 865 N N . GLY A 1 111 ? 0.227 -10.146 14.450 1.00 97.38 111 GLY A N 1
ATOM 866 C CA . GLY A 1 111 ? -0.495 -10.417 13.206 1.00 97.38 111 GLY A CA 1
ATOM 867 C C . GLY A 1 111 ? -0.815 -11.904 12.990 1.00 97.38 111 GLY A C 1
ATOM 868 O O . GLY A 1 111 ? -1.885 -12.233 12.480 1.00 97.38 111 GLY A O 1
ATOM 869 N N . VAL A 1 112 ? 0.031 -12.834 13.459 1.00 97.69 112 VAL A N 1
ATOM 870 C CA . VAL A 1 112 ? -0.297 -14.276 13.467 1.00 97.69 112 VAL A CA 1
ATOM 871 C C . VAL A 1 112 ? -1.436 -14.586 14.443 1.00 97.69 112 VAL A C 1
ATOM 873 O O . VAL A 1 112 ? -2.314 -15.386 14.113 1.00 97.69 112 VAL A O 1
ATOM 876 N N . HIS A 1 113 ? -1.466 -13.944 15.614 1.00 96.06 113 HIS A N 1
ATOM 877 C CA . HIS A 1 113 ? -2.584 -14.077 16.550 1.00 96.06 113 HIS A CA 1
ATOM 878 C C . HIS A 1 113 ? -3.897 -13.567 15.934 1.00 96.06 113 HIS A C 1
ATOM 880 O O . HIS A 1 113 ? -4.922 -14.250 15.998 1.00 96.06 113 HIS A O 1
ATOM 886 N N . ILE A 1 114 ? -3.844 -12.414 15.257 1.00 96.94 114 ILE A N 1
ATOM 887 C CA . ILE A 1 114 ? -4.979 -11.836 14.529 1.00 96.94 114 ILE A CA 1
ATOM 888 C C . ILE A 1 114 ? -5.446 -12.778 13.419 1.00 96.94 114 ILE A C 1
ATOM 890 O O . ILE A 1 114 ? -6.644 -13.019 13.307 1.00 96.94 114 ILE A O 1
ATOM 894 N N . HIS A 1 115 ? -4.536 -13.371 12.644 1.00 97.12 115 HIS A N 1
ATOM 895 C CA . HIS A 1 115 ? -4.898 -14.351 11.617 1.00 97.12 115 HIS A CA 1
ATOM 896 C C . HIS A 1 115 ? -5.661 -15.549 12.212 1.00 97.12 115 HIS A C 1
ATOM 898 O O . HIS A 1 115 ? -6.703 -15.946 11.688 1.00 97.12 115 HIS A O 1
ATOM 904 N N . GLY A 1 116 ? -5.218 -16.077 13.358 1.00 96.06 116 GLY A N 1
ATOM 905 C CA . GLY A 1 116 ? -5.954 -17.125 14.069 1.00 96.06 116 GLY A CA 1
ATOM 906 C C . GLY A 1 116 ? -7.368 -16.691 14.479 1.00 96.06 116 GLY A C 1
ATOM 907 O O . GLY A 1 116 ? -8.316 -17.469 14.357 1.00 96.06 116 GLY A O 1
ATOM 908 N N . HIS A 1 117 ? -7.535 -15.441 14.922 1.00 95.06 117 HIS A N 1
ATOM 909 C CA . HIS A 1 117 ? -8.851 -14.877 15.226 1.00 95.06 117 HIS A CA 1
ATOM 910 C C . HIS A 1 117 ? -9.718 -14.708 13.970 1.00 95.06 117 HIS A C 1
ATOM 912 O O . HIS A 1 117 ? -10.891 -15.075 14.000 1.00 95.06 117 HIS A O 1
ATOM 918 N N . VAL A 1 118 ? -9.153 -14.217 12.862 1.00 96.00 118 VAL A N 1
ATOM 919 C CA . VAL A 1 118 ? -9.827 -14.078 11.556 1.00 96.00 118 VAL A CA 1
ATOM 920 C C . VAL A 1 118 ? -10.407 -15.414 11.092 1.00 96.00 118 VAL A C 1
ATOM 922 O O . VAL A 1 118 ? -11.553 -15.464 10.652 1.00 96.00 118 VAL A O 1
ATOM 925 N N . PHE A 1 119 ? -9.649 -16.502 11.236 1.00 93.88 119 PHE A N 1
ATOM 926 C CA . PHE A 1 119 ? -10.129 -17.838 10.893 1.00 93.88 119 PHE A CA 1
ATOM 927 C C . PHE A 1 119 ? -11.284 -18.277 11.805 1.00 93.88 119 PHE A C 1
ATOM 929 O O . PHE A 1 119 ? -12.342 -18.672 11.322 1.00 93.88 119 PHE A O 1
ATOM 936 N N . LYS A 1 120 ? -11.124 -18.144 13.131 1.00 94.06 120 LYS A N 1
ATOM 937 C CA . LYS A 1 120 ? -12.151 -18.536 14.117 1.00 94.06 120 LYS A CA 1
ATOM 938 C C . LYS A 1 120 ? -13.457 -17.745 14.002 1.00 94.06 120 LYS A C 1
ATOM 940 O O . LYS A 1 120 ? -14.510 -18.266 14.347 1.00 94.06 120 LYS A O 1
ATOM 945 N N . SER A 1 121 ? -13.383 -16.495 13.559 1.00 92.81 121 SER A N 1
ATOM 946 C CA . SER A 1 121 ? -14.533 -15.592 13.405 1.00 92.81 121 SER A CA 1
ATOM 947 C C . SER A 1 121 ? -15.186 -15.660 12.019 1.00 92.81 121 SER A C 1
ATOM 949 O O . SER A 1 121 ? -16.199 -15.004 11.797 1.00 92.81 121 SER A O 1
ATOM 951 N N . GLY A 1 122 ? -14.631 -16.439 11.081 1.00 91.50 122 GLY A N 1
ATOM 952 C CA . GLY A 1 122 ? -15.150 -16.560 9.714 1.00 91.50 122 GLY A CA 1
ATOM 953 C C . GLY A 1 122 ? -14.837 -15.366 8.804 1.00 91.50 122 GLY A C 1
ATOM 954 O O . GLY A 1 122 ? -15.281 -15.334 7.658 1.00 91.50 122 GLY A O 1
ATOM 955 N N . PHE A 1 123 ? -14.036 -14.396 9.257 1.00 93.69 123 PHE A N 1
ATOM 956 C CA . PHE A 1 123 ? -13.615 -13.265 8.423 1.00 93.69 123 PHE A CA 1
ATOM 957 C C . PHE A 1 123 ? -12.576 -13.647 7.356 1.00 93.69 123 PHE A C 1
ATOM 959 O O . PHE A 1 123 ? -12.262 -12.821 6.501 1.00 93.69 123 PHE A O 1
ATOM 966 N N . CYS A 1 124 ? -12.080 -14.890 7.349 1.00 89.38 124 CYS A N 1
ATOM 967 C CA . CYS A 1 124 ? -11.196 -15.421 6.304 1.00 89.38 124 CYS A CA 1
ATOM 968 C C . CYS A 1 124 ? -11.839 -15.467 4.906 1.00 89.38 124 CYS A C 1
ATOM 970 O O . CYS A 1 124 ? -11.127 -15.624 3.923 1.00 89.38 124 CYS A O 1
ATOM 972 N N . PHE A 1 125 ? -13.160 -15.298 4.795 1.00 89.00 125 PHE A N 1
ATOM 973 C CA . PHE A 1 125 ? -13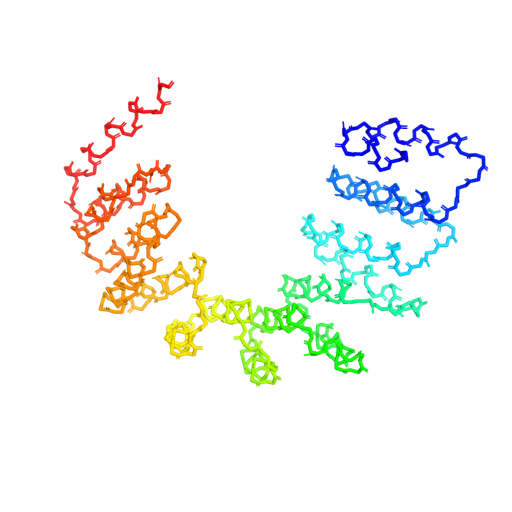.855 -15.171 3.509 1.00 89.00 125 PHE A CA 1
ATOM 974 C C . PHE A 1 125 ? -13.985 -13.718 3.027 1.00 89.00 125 PHE A C 1
ATOM 976 O O . PHE A 1 125 ? -14.420 -13.476 1.900 1.00 89.00 125 PHE A O 1
ATOM 983 N N . SER A 1 126 ? -13.621 -12.736 3.859 1.00 92.06 126 SER A N 1
ATOM 984 C CA . SER A 1 126 ? -13.626 -11.334 3.452 1.00 92.06 126 SER A CA 1
ATOM 985 C C . SER A 1 126 ? -12.413 -11.030 2.582 1.00 92.06 126 SER A C 1
ATOM 987 O O . SER A 1 126 ? -11.273 -11.067 3.043 1.00 92.06 126 SER A O 1
ATOM 989 N N . VAL A 1 127 ? -12.675 -10.627 1.338 1.00 93.00 127 VAL A N 1
ATOM 990 C CA . VAL A 1 127 ? -11.664 -10.179 0.368 1.00 93.00 127 VAL A CA 1
ATOM 991 C C . VAL A 1 127 ? -10.711 -9.143 0.972 1.00 93.00 127 VAL A C 1
ATOM 993 O O . VAL A 1 127 ? -9.501 -9.227 0.769 1.00 93.00 127 VAL A O 1
ATOM 996 N N . PHE A 1 128 ? -11.239 -8.178 1.731 1.00 93.88 128 PHE A N 1
ATOM 997 C CA . PHE A 1 128 ? -10.431 -7.107 2.317 1.00 93.88 128 PHE A CA 1
ATOM 998 C C . PHE A 1 128 ? -9.530 -7.615 3.444 1.00 93.88 128 PHE A C 1
ATOM 1000 O O . PHE A 1 128 ? -8.370 -7.224 3.518 1.00 93.88 128 PHE A O 1
ATOM 1007 N N . VAL A 1 129 ? -10.022 -8.539 4.275 1.00 95.38 129 VAL A N 1
ATOM 1008 C CA . VAL A 1 129 ? -9.213 -9.147 5.342 1.00 95.38 129 VAL A CA 1
ATOM 1009 C C . VAL A 1 129 ? -8.133 -10.052 4.751 1.00 95.38 129 VAL A C 1
ATOM 1011 O O . VAL A 1 129 ? -6.989 -9.988 5.193 1.00 95.38 129 VAL A O 1
ATOM 1014 N N . CYS A 1 130 ? -8.449 -10.840 3.716 1.00 95.25 130 CYS A N 1
ATOM 1015 C CA . CYS A 1 130 ? -7.457 -11.632 2.982 1.00 95.25 130 CYS A CA 1
ATOM 1016 C C . CYS A 1 130 ? -6.361 -10.752 2.377 1.00 95.25 130 CYS A C 1
ATOM 1018 O O . CYS A 1 130 ? -5.182 -11.073 2.508 1.00 95.25 130 CYS A O 1
ATOM 1020 N N . ALA A 1 131 ? -6.731 -9.632 1.750 1.00 95.75 131 ALA A N 1
ATOM 1021 C CA . ALA A 1 131 ? -5.766 -8.683 1.206 1.00 95.75 131 ALA A CA 1
ATOM 1022 C C . ALA A 1 131 ? -4.863 -8.104 2.310 1.00 95.75 131 ALA A C 1
ATOM 1024 O O . ALA A 1 131 ? -3.642 -8.132 2.162 1.00 95.75 131 ALA A O 1
ATOM 1025 N N . SER A 1 132 ? -5.428 -7.682 3.450 1.00 96.69 132 SER A N 1
ATOM 1026 C CA . SER A 1 132 ? -4.648 -7.216 4.607 1.00 96.69 132 SER A CA 1
ATOM 1027 C C . SER A 1 132 ? -3.724 -8.300 5.176 1.00 96.69 132 SER A C 1
ATOM 1029 O O . SER A 1 132 ? -2.588 -7.997 5.532 1.00 96.69 132 SER A O 1
ATOM 1031 N N . LEU A 1 133 ? -4.163 -9.564 5.235 1.00 97.62 133 LEU A N 1
ATOM 1032 C CA . LEU A 1 133 ? -3.333 -10.698 5.665 1.00 97.62 133 LEU A CA 1
ATOM 1033 C C . LEU A 1 133 ? -2.166 -10.958 4.709 1.00 97.62 133 LEU A C 1
ATOM 1035 O O . LEU A 1 133 ? -1.049 -11.211 5.162 1.00 97.62 133 LEU A O 1
ATOM 1039 N N . ILE A 1 134 ? -2.414 -10.887 3.400 1.00 96.75 134 ILE A N 1
ATOM 1040 C CA . ILE A 1 134 ? -1.372 -11.014 2.380 1.00 96.75 134 ILE A CA 1
ATOM 1041 C C . ILE A 1 134 ? -0.341 -9.902 2.559 1.00 96.75 134 ILE A C 1
ATOM 1043 O O . ILE A 1 134 ? 0.838 -10.211 2.714 1.00 96.75 134 ILE A O 1
ATOM 1047 N N . THR A 1 135 ? -0.777 -8.639 2.615 1.00 96.88 135 THR A N 1
ATOM 1048 C CA . THR A 1 135 ? 0.111 -7.485 2.820 1.00 96.88 135 THR A CA 1
ATOM 1049 C C . THR A 1 135 ? 0.914 -7.607 4.117 1.00 96.88 135 THR A C 1
ATOM 1051 O O . THR A 1 135 ? 2.125 -7.384 4.120 1.00 96.88 135 THR A O 1
ATOM 1054 N N . PHE A 1 136 ? 0.275 -8.030 5.211 1.00 97.94 136 PHE A N 1
ATOM 1055 C CA . PHE A 1 136 ? 0.946 -8.315 6.478 1.00 97.94 136 PHE A CA 1
ATOM 1056 C C . PHE A 1 136 ? 2.064 -9.349 6.316 1.00 97.94 136 PHE A C 1
ATOM 1058 O O . PHE A 1 136 ? 3.219 -9.072 6.649 1.00 97.94 136 PHE A O 1
ATOM 1065 N N . TYR A 1 137 ? 1.759 -10.525 5.764 1.00 98.25 137 TYR A N 1
ATOM 1066 C CA . TYR A 1 137 ? 2.765 -11.570 5.609 1.00 98.25 137 TYR A CA 1
ATOM 1067 C C . TYR A 1 137 ? 3.878 -11.179 4.634 1.00 98.25 137 TYR A C 1
ATOM 1069 O O . TYR A 1 137 ? 5.040 -11.508 4.887 1.00 98.25 137 TYR A O 1
ATOM 1077 N N . THR A 1 138 ? 3.570 -10.448 3.559 1.00 97.31 138 THR A N 1
ATOM 1078 C CA . THR A 1 138 ? 4.585 -9.976 2.607 1.00 97.31 138 THR A CA 1
ATOM 1079 C C . THR A 1 138 ? 5.513 -8.936 3.227 1.00 97.31 138 THR A C 1
ATOM 1081 O O . THR A 1 138 ? 6.720 -8.988 2.981 1.00 97.31 138 THR A O 1
ATOM 1084 N N . ASN A 1 139 ? 4.995 -8.033 4.068 1.00 96.12 139 ASN A N 1
ATOM 1085 C CA . ASN A 1 139 ? 5.810 -7.034 4.766 1.00 96.12 139 ASN A CA 1
ATOM 1086 C C . ASN A 1 139 ? 6.677 -7.676 5.853 1.00 96.12 139 ASN A C 1
ATOM 1088 O O . ASN A 1 139 ? 7.852 -7.343 5.978 1.00 96.12 139 ASN A O 1
ATOM 1092 N N . CYS A 1 140 ? 6.157 -8.693 6.543 1.00 96.50 140 CYS A N 1
ATOM 1093 C CA . CYS A 1 140 ? 6.922 -9.506 7.490 1.00 96.50 140 CYS A CA 1
ATOM 1094 C C . CYS A 1 140 ? 7.865 -10.531 6.829 1.00 96.50 140 CYS A C 1
ATOM 1096 O O . CYS A 1 140 ? 8.364 -11.424 7.517 1.00 96.50 140 CYS A O 1
ATOM 1098 N N . LYS A 1 141 ? 8.103 -10.444 5.511 1.00 95.31 141 LYS A N 1
ATOM 1099 C CA . LYS A 1 141 ? 9.015 -11.329 4.761 1.00 95.31 141 LYS A CA 1
ATOM 1100 C C . LYS A 1 141 ? 8.645 -12.823 4.848 1.00 95.31 141 LYS A C 1
ATOM 1102 O O . LYS A 1 141 ? 9.510 -13.690 4.788 1.00 95.31 141 LYS A O 1
ATOM 1107 N N . ARG A 1 142 ? 7.353 -13.145 5.000 1.00 96.81 142 ARG A N 1
ATOM 1108 C CA . ARG A 1 142 ? 6.799 -14.515 5.047 1.00 96.81 142 ARG A CA 1
ATOM 1109 C C . ARG A 1 142 ? 5.972 -14.813 3.797 1.00 96.81 142 ARG A C 1
ATOM 1111 O O . ARG A 1 142 ? 4.759 -15.018 3.872 1.00 96.81 142 ARG A O 1
ATOM 1118 N N . ILE A 1 143 ? 6.631 -14.829 2.640 1.00 94.81 143 ILE A N 1
ATOM 1119 C CA . ILE A 1 143 ? 5.971 -14.997 1.337 1.00 94.81 143 ILE A CA 1
ATOM 1120 C C . ILE A 1 143 ? 5.229 -16.333 1.231 1.00 94.81 143 ILE A C 1
ATOM 1122 O O . ILE A 1 143 ? 4.155 -16.382 0.638 1.00 94.81 143 ILE A O 1
ATOM 1126 N N . GLU A 1 144 ? 5.725 -17.402 1.850 1.00 94.12 144 GLU A N 1
ATOM 1127 C CA . GLU A 1 144 ? 5.084 -18.721 1.824 1.00 94.12 144 GLU A CA 1
ATOM 1128 C C . GLU A 1 144 ? 3.707 -18.674 2.500 1.00 94.12 144 GLU A C 1
ATOM 1130 O O . GLU A 1 144 ? 2.727 -19.180 1.957 1.00 94.12 144 GLU A O 1
ATOM 1135 N N . LYS A 1 145 ? 3.603 -17.980 3.643 1.00 96.31 145 LYS A N 1
ATOM 1136 C CA . LYS A 1 145 ? 2.325 -17.783 4.345 1.00 96.31 145 LYS A CA 1
ATOM 1137 C C . LYS A 1 145 ? 1.384 -16.863 3.573 1.00 96.31 145 LYS A C 1
ATOM 1139 O O . LYS A 1 145 ? 0.192 -17.140 3.507 1.00 96.31 145 LYS A O 1
ATOM 1144 N N . ALA A 1 146 ? 1.907 -15.807 2.948 1.00 96.12 146 ALA A N 1
ATOM 1145 C CA . ALA A 1 146 ? 1.105 -14.965 2.060 1.00 96.12 146 ALA A CA 1
ATOM 1146 C C . ALA A 1 146 ? 0.544 -15.772 0.874 1.00 96.12 146 ALA A C 1
ATOM 1148 O O . ALA A 1 146 ? -0.624 -15.626 0.524 1.00 96.12 146 ALA A O 1
ATOM 1149 N N . THR A 1 147 ? 1.357 -16.669 0.304 1.00 94.06 147 THR A N 1
ATOM 1150 C CA . THR A 1 147 ? 0.963 -17.569 -0.792 1.00 94.06 147 THR A CA 1
ATOM 1151 C C . THR A 1 147 ? -0.131 -18.534 -0.342 1.00 94.06 147 THR A C 1
ATOM 1153 O O . THR A 1 147 ? -1.083 -18.771 -1.080 1.00 94.06 147 THR A O 1
ATOM 1156 N N . GLN A 1 148 ? -0.030 -19.064 0.880 1.00 93.75 148 GLN A N 1
ATOM 1157 C CA . GLN A 1 148 ? -1.070 -19.907 1.464 1.00 93.75 148 GLN A CA 1
ATOM 1158 C C . GLN A 1 148 ? -2.408 -19.156 1.558 1.00 93.75 148 GLN A C 1
ATOM 1160 O O . GLN A 1 148 ? -3.403 -19.634 1.019 1.00 93.75 148 GLN A O 1
ATOM 1165 N N . VAL A 1 149 ? -2.416 -17.952 2.144 1.00 94.81 149 VAL A N 1
ATOM 1166 C CA . VAL A 1 149 ? -3.632 -17.120 2.248 1.00 94.81 149 VAL A CA 1
ATOM 1167 C C . VAL A 1 149 ? -4.209 -16.805 0.863 1.00 94.81 149 VAL A C 1
ATOM 1169 O O . VAL A 1 149 ? -5.419 -16.873 0.662 1.00 94.81 149 VAL A O 1
ATOM 1172 N N . PHE A 1 150 ? -3.355 -16.496 -0.116 1.00 92.81 150 PHE A N 1
ATOM 1173 C CA . PHE A 1 150 ? -3.775 -16.250 -1.497 1.00 92.81 150 PHE A CA 1
ATOM 1174 C C . PHE A 1 150 ? -4.423 -17.484 -2.149 1.00 92.81 150 PHE A C 1
ATOM 1176 O O . PHE A 1 150 ? -5.416 -17.370 -2.873 1.00 92.81 150 PHE A O 1
ATOM 1183 N N . ASN A 1 151 ? -3.878 -18.674 -1.891 1.00 90.75 151 ASN A N 1
ATOM 1184 C CA . ASN A 1 151 ? -4.398 -19.919 -2.444 1.00 90.75 151 ASN A CA 1
ATOM 1185 C C . ASN A 1 151 ? -5.737 -20.325 -1.822 1.00 90.75 151 ASN A C 1
ATOM 1187 O O . ASN A 1 151 ? -6.595 -20.823 -2.551 1.00 90.75 151 ASN A O 1
ATOM 1191 N N . GLU A 1 152 ? -5.910 -20.078 -0.523 1.00 89.25 152 GLU A N 1
ATOM 1192 C CA . GLU A 1 152 ? -7.135 -20.342 0.243 1.00 89.25 152 GLU A CA 1
ATOM 1193 C C . GLU A 1 152 ? -8.256 -19.322 -0.037 1.00 89.25 152 GLU A C 1
ATOM 1195 O O . GLU A 1 152 ? -9.423 -19.593 0.248 1.00 89.25 152 GLU A O 1
ATOM 1200 N N . ALA A 1 153 ? -7.935 -18.161 -0.618 1.00 87.50 153 ALA A N 1
ATOM 1201 C CA . ALA A 1 153 ? -8.927 -17.150 -0.963 1.00 87.50 153 ALA A CA 1
ATOM 1202 C C . ALA A 1 153 ? -9.934 -17.675 -2.003 1.00 87.50 153 ALA A C 1
ATOM 1204 O O . ALA A 1 153 ? -9.567 -18.027 -3.126 1.00 87.50 153 ALA A O 1
ATOM 1205 N N . VAL A 1 154 ? -11.222 -17.654 -1.642 1.00 82.81 154 VAL A N 1
ATOM 1206 C CA . VAL A 1 154 ? -12.328 -18.161 -2.479 1.00 82.81 154 VAL A CA 1
ATOM 1207 C C . VAL A 1 154 ? -12.451 -17.389 -3.797 1.00 82.81 154 VAL A C 1
ATOM 1209 O O . VAL A 1 154 ? -12.679 -17.987 -4.846 1.00 82.81 154 VAL A O 1
ATOM 1212 N N . TYR A 1 155 ? -12.269 -16.065 -3.759 1.00 81.12 155 TYR A N 1
ATOM 1213 C CA . TYR A 1 155 ? -12.375 -15.192 -4.929 1.00 81.12 155 TYR A CA 1
ATOM 1214 C C . TYR A 1 155 ? -11.117 -14.348 -5.098 1.00 81.12 155 TYR A C 1
ATOM 1216 O O . TYR A 1 155 ? -10.894 -13.388 -4.363 1.00 81.12 155 TYR A O 1
ATOM 1224 N N . ARG A 1 156 ? -10.315 -14.665 -6.116 1.00 88.62 156 ARG A N 1
ATOM 1225 C CA . ARG A 1 156 ? -9.108 -13.910 -6.479 1.00 88.62 156 ARG A CA 1
ATOM 1226 C C . ARG A 1 156 ? -9.480 -12.753 -7.396 1.00 88.62 156 ARG A C 1
ATOM 1228 O O . ARG A 1 156 ? -9.398 -12.855 -8.615 1.00 88.62 156 ARG A O 1
ATOM 1235 N N . ASN A 1 157 ? -9.953 -11.665 -6.802 1.00 90.88 157 ASN A N 1
ATOM 1236 C CA . ASN A 1 157 ? -10.223 -10.435 -7.536 1.00 90.88 157 ASN A CA 1
ATOM 1237 C C . ASN A 1 157 ? -8.962 -9.558 -7.644 1.00 90.88 157 ASN A C 1
ATOM 1239 O O . ASN A 1 157 ? -7.906 -9.872 -7.090 1.00 90.88 157 ASN A O 1
ATOM 1243 N N . VAL A 1 158 ? -9.092 -8.415 -8.324 1.00 92.62 158 VAL A N 1
ATOM 1244 C CA . VAL A 1 158 ? -7.987 -7.464 -8.515 1.00 92.62 158 VAL A CA 1
ATOM 1245 C C . VAL A 1 158 ? -7.351 -7.013 -7.193 1.00 92.62 158 VAL A C 1
ATOM 1247 O O . VAL A 1 158 ? -6.145 -6.812 -7.151 1.00 92.62 158 VAL A O 1
ATOM 1250 N N . VAL A 1 159 ? -8.119 -6.918 -6.100 1.00 92.38 159 VAL A N 1
ATOM 1251 C CA . VAL A 1 159 ? -7.621 -6.463 -4.790 1.00 92.38 159 VAL A CA 1
ATOM 1252 C C . VAL A 1 159 ? -6.649 -7.478 -4.186 1.00 92.38 159 VAL A C 1
ATOM 1254 O O . VAL A 1 159 ? -5.538 -7.110 -3.809 1.00 92.38 159 VAL A O 1
ATOM 1257 N N . ILE A 1 160 ? -7.028 -8.760 -4.139 1.00 93.44 160 ILE A N 1
ATOM 1258 C CA . ILE A 1 160 ? -6.171 -9.826 -3.591 1.00 93.44 160 ILE A CA 1
ATOM 1259 C C . ILE A 1 160 ? -4.925 -10.015 -4.463 1.00 93.44 160 ILE A C 1
ATOM 1261 O O . ILE A 1 160 ? -3.808 -10.106 -3.950 1.00 93.44 160 ILE A O 1
ATOM 1265 N N . CYS A 1 161 ? -5.096 -10.005 -5.785 1.00 94.31 161 CYS A N 1
ATOM 1266 C CA . CYS A 1 161 ? -3.979 -10.129 -6.711 1.00 94.31 161 CYS A CA 1
ATOM 1267 C C . CYS A 1 161 ? -3.008 -8.943 -6.621 1.00 94.31 161 CYS A C 1
ATOM 1269 O O . CYS A 1 161 ? -1.798 -9.151 -6.627 1.00 94.31 161 CYS A O 1
ATOM 1271 N N . MET A 1 162 ? -3.514 -7.714 -6.467 1.00 94.38 162 MET A N 1
ATOM 1272 C CA . MET A 1 162 ? -2.687 -6.516 -6.302 1.00 94.38 162 MET A CA 1
ATOM 1273 C C . MET A 1 162 ? -1.889 -6.540 -4.994 1.00 94.38 162 MET A C 1
ATOM 1275 O O . MET A 1 162 ? -0.710 -6.172 -4.992 1.00 94.38 162 MET A O 1
ATOM 1279 N N . ALA A 1 163 ? -2.503 -6.986 -3.891 1.00 94.25 163 ALA A N 1
ATOM 1280 C CA . ALA A 1 163 ? -1.814 -7.137 -2.609 1.00 94.25 163 ALA A CA 1
ATOM 1281 C C . ALA A 1 163 ? -0.608 -8.079 -2.748 1.00 94.25 163 ALA A C 1
ATOM 1283 O O . ALA A 1 163 ? 0.493 -7.769 -2.291 1.00 94.25 163 ALA A O 1
ATOM 1284 N N . PHE A 1 164 ? -0.796 -9.190 -3.459 1.00 92.25 164 PHE A N 1
ATOM 1285 C CA . PHE A 1 164 ? 0.255 -10.172 -3.689 1.00 92.25 164 PHE A CA 1
ATOM 1286 C C . PHE A 1 164 ? 1.323 -9.686 -4.684 1.00 92.25 164 PHE A C 1
ATOM 1288 O O . PHE A 1 164 ? 2.516 -9.829 -4.420 1.00 92.25 164 PHE A O 1
ATOM 1295 N N . LEU A 1 165 ? 0.916 -9.024 -5.773 1.00 94.06 165 LEU A N 1
ATOM 1296 C CA . LEU A 1 165 ? 1.807 -8.416 -6.770 1.00 94.06 165 LEU A CA 1
ATOM 1297 C C . LEU A 1 165 ? 2.735 -7.362 -6.140 1.00 94.06 165 LEU A C 1
ATOM 1299 O O . LEU A 1 165 ? 3.951 -7.403 -6.327 1.00 94.06 165 LEU A O 1
ATOM 1303 N N . THR A 1 166 ? 2.170 -6.469 -5.322 1.00 92.75 166 THR A N 1
ATOM 1304 C CA . THR A 1 166 ? 2.941 -5.491 -4.533 1.00 92.75 166 THR A CA 1
ATOM 1305 C C . THR A 1 166 ? 3.900 -6.200 -3.584 1.00 92.75 166 THR A C 1
ATOM 1307 O O . THR A 1 166 ? 5.076 -5.846 -3.502 1.00 92.75 166 THR A O 1
ATOM 1310 N N . GLY A 1 167 ? 3.404 -7.234 -2.900 1.00 94.31 167 GLY A N 1
ATOM 1311 C CA . GLY A 1 167 ? 4.189 -8.059 -1.995 1.00 94.31 167 GLY A CA 1
ATOM 1312 C C . GLY A 1 167 ? 5.420 -8.670 -2.660 1.00 94.31 167 GLY A C 1
ATOM 1313 O O . GLY A 1 167 ? 6.506 -8.612 -2.087 1.00 94.31 167 GLY A O 1
ATOM 1314 N N . TYR A 1 168 ? 5.292 -9.196 -3.879 1.00 94.62 168 TYR A N 1
ATOM 1315 C CA . TYR A 1 168 ? 6.431 -9.705 -4.644 1.00 94.62 168 TYR A CA 1
ATOM 1316 C C . TYR A 1 168 ? 7.445 -8.614 -4.987 1.00 94.62 168 TYR A C 1
ATOM 1318 O O . TYR A 1 168 ? 8.641 -8.808 -4.757 1.00 94.62 168 TYR A O 1
ATOM 1326 N N . GLY A 1 169 ? 6.977 -7.451 -5.451 1.00 91.94 169 GLY A N 1
ATOM 1327 C CA . GLY A 1 169 ? 7.840 -6.307 -5.751 1.00 91.94 169 GLY A CA 1
ATOM 1328 C C . GLY A 1 169 ? 8.668 -5.847 -4.544 1.00 91.94 169 GLY A C 1
ATOM 1329 O O . GLY A 1 169 ? 9.881 -5.696 -4.653 1.00 91.94 169 GLY A O 1
ATOM 1330 N N . LEU A 1 170 ? 8.045 -5.717 -3.366 1.00 91.00 170 LEU A N 1
ATOM 1331 C CA . LEU A 1 170 ? 8.717 -5.327 -2.111 1.00 91.00 170 LEU A CA 1
ATOM 1332 C C . LEU A 1 170 ? 9.711 -6.372 -1.575 1.00 91.00 170 LEU A C 1
ATOM 1334 O O . LEU A 1 170 ? 10.478 -6.102 -0.645 1.00 91.00 170 LEU A O 1
ATOM 1338 N N . ASN A 1 171 ? 9.671 -7.585 -2.116 1.00 93.56 171 ASN A N 1
ATOM 1339 C CA . ASN A 1 171 ? 10.531 -8.695 -1.728 1.00 93.56 171 ASN A CA 1
ATOM 1340 C C . ASN A 1 171 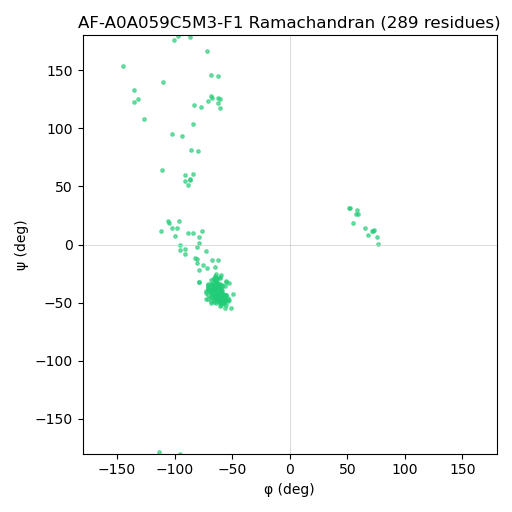? 11.532 -9.076 -2.827 1.00 93.56 171 ASN A C 1
ATOM 1342 O O . ASN A 1 171 ? 12.163 -10.123 -2.725 1.00 93.56 171 ASN A O 1
ATOM 1346 N N . GLY A 1 172 ? 11.676 -8.249 -3.870 1.00 92.69 172 GLY A N 1
ATOM 1347 C CA . GLY A 1 172 ? 12.606 -8.490 -4.978 1.00 92.69 172 GLY A CA 1
ATOM 1348 C C . GLY A 1 172 ? 12.237 -9.687 -5.862 1.00 92.69 172 GLY A C 1
ATOM 1349 O O . GLY A 1 172 ? 13.004 -10.073 -6.738 1.00 92.69 172 GLY A O 1
ATOM 1350 N N . ARG A 1 173 ? 11.057 -10.285 -5.663 1.00 94.44 173 ARG A N 1
ATOM 1351 C CA . ARG A 1 173 ? 10.569 -11.456 -6.405 1.00 94.44 173 ARG A CA 1
ATOM 1352 C C . ARG A 1 173 ? 9.859 -11.033 -7.690 1.00 94.44 173 ARG A C 1
ATOM 1354 O O . ARG A 1 173 ? 8.694 -11.345 -7.918 1.00 94.44 173 ARG A O 1
ATOM 1361 N N . HIS A 1 174 ? 10.560 -10.264 -8.514 1.00 95.31 174 HIS A N 1
ATOM 1362 C CA . HIS A 1 174 ? 9.992 -9.598 -9.686 1.00 95.31 174 HIS A CA 1
ATOM 1363 C C . HIS A 1 174 ? 9.477 -10.574 -10.753 1.00 95.31 174 HIS A C 1
ATOM 1365 O O . HIS A 1 174 ? 8.410 -10.338 -11.314 1.00 95.31 174 HIS A O 1
ATOM 1371 N N . GLU A 1 175 ? 10.162 -11.701 -10.968 1.00 94.94 175 GLU A N 1
ATOM 1372 C CA . GLU A 1 175 ? 9.698 -12.768 -11.870 1.00 94.94 175 GLU A CA 1
ATOM 1373 C C . GLU A 1 175 ? 8.351 -13.357 -11.429 1.00 94.94 175 GLU A C 1
ATOM 1375 O O . GLU A 1 175 ? 7.426 -13.509 -12.228 1.00 94.94 175 GLU A O 1
ATOM 1380 N N . ASP A 1 176 ? 8.193 -13.622 -10.131 1.00 93.94 176 ASP A N 1
ATOM 1381 C CA . ASP A 1 176 ? 6.928 -14.117 -9.586 1.00 93.94 176 ASP A CA 1
ATOM 1382 C C . ASP A 1 176 ? 5.824 -13.059 -9.655 1.00 93.94 176 ASP A C 1
ATOM 1384 O O . ASP A 1 176 ? 4.670 -13.388 -9.924 1.00 93.94 176 ASP A O 1
ATOM 1388 N N . GLY A 1 177 ? 6.182 -11.782 -9.486 1.00 94.44 177 GLY A N 1
ATOM 1389 C CA . GLY A 1 177 ? 5.282 -10.657 -9.727 1.00 94.44 177 GLY A CA 1
ATOM 1390 C C . GLY A 1 177 ? 4.760 -10.630 -11.167 1.00 94.44 177 GLY A C 1
ATOM 1391 O O . GLY A 1 177 ? 3.553 -10.551 -11.391 1.00 94.44 177 GLY A O 1
ATOM 1392 N N . LEU A 1 178 ? 5.638 -10.771 -12.161 1.00 95.50 178 LEU A N 1
ATOM 1393 C CA . LEU A 1 178 ? 5.240 -10.810 -13.574 1.00 95.50 178 LEU A CA 1
ATOM 1394 C C . LEU A 1 178 ? 4.410 -12.047 -13.922 1.00 95.50 178 LEU A C 1
ATOM 1396 O O . LEU A 1 178 ? 3.442 -11.953 -14.686 1.00 95.50 178 LEU A O 1
ATOM 1400 N N . LYS A 1 179 ? 4.741 -13.199 -13.331 1.00 94.19 179 LYS A N 1
ATOM 1401 C CA . LYS A 1 179 ? 3.922 -14.407 -13.445 1.00 94.19 179 LYS A CA 1
ATOM 1402 C C . LYS A 1 179 ? 2.524 -14.171 -12.877 1.00 94.19 179 LYS A C 1
ATOM 1404 O O . LYS A 1 179 ? 1.545 -14.456 -13.559 1.00 94.19 179 LYS A O 1
ATOM 1409 N N . MET A 1 180 ? 2.427 -13.572 -11.692 1.00 93.69 180 MET A N 1
ATOM 1410 C CA . MET A 1 180 ? 1.153 -13.235 -11.062 1.00 93.69 180 MET A CA 1
ATOM 1411 C C . MET A 1 180 ? 0.321 -12.280 -11.930 1.00 93.69 180 MET A C 1
ATOM 1413 O O . MET A 1 180 ? -0.865 -12.518 -12.142 1.00 93.69 180 MET A O 1
ATOM 1417 N N . PHE A 1 181 ? 0.937 -11.238 -12.495 1.00 95.12 181 PHE A N 1
ATOM 1418 C CA . PHE A 1 181 ? 0.270 -10.326 -13.431 1.00 95.12 181 PHE A CA 1
ATOM 1419 C C . PHE A 1 181 ? -0.251 -11.055 -14.683 1.00 95.12 181 PHE A C 1
ATOM 1421 O O . PHE A 1 181 ? -1.378 -10.828 -15.128 1.00 95.12 181 PHE A O 1
ATOM 1428 N N . SER A 1 182 ? 0.542 -11.977 -15.231 1.00 94.25 182 SER A N 1
ATOM 1429 C CA . SER A 1 182 ? 0.139 -12.804 -16.373 1.00 94.25 182 SER A CA 1
ATOM 1430 C C . SER A 1 182 ? -1.028 -13.730 -16.020 1.00 94.25 182 SER A C 1
ATOM 1432 O O . SER A 1 182 ? -1.974 -13.862 -16.799 1.00 94.25 182 SER A O 1
ATOM 1434 N N . ASP A 1 183 ? -1.001 -14.335 -14.833 1.00 92.69 183 ASP A N 1
ATOM 1435 C CA . ASP A 1 183 ? -2.067 -15.201 -14.332 1.00 92.69 183 ASP A CA 1
ATOM 1436 C C . ASP A 1 183 ? -3.368 -14.415 -14.095 1.00 92.69 183 ASP A C 1
ATOM 1438 O O . ASP A 1 183 ? -4.441 -14.917 -14.433 1.00 92.69 183 ASP A O 1
ATOM 1442 N N . MET A 1 184 ? -3.295 -13.159 -13.625 1.00 93.44 184 MET A N 1
ATOM 1443 C CA . MET A 1 184 ? -4.459 -12.257 -13.548 1.00 93.44 184 MET A CA 1
ATOM 1444 C C . MET A 1 184 ? -5.116 -12.074 -14.918 1.00 93.44 184 MET A C 1
ATOM 1446 O O . MET A 1 184 ? -6.324 -12.270 -15.057 1.00 93.44 184 MET A O 1
ATOM 1450 N N . MET A 1 185 ? -4.316 -11.752 -15.939 1.00 91.75 185 MET A N 1
ATOM 1451 C CA . MET A 1 185 ? -4.803 -11.556 -17.307 1.00 91.75 185 MET A CA 1
ATOM 1452 C C . MET A 1 185 ? -5.434 -12.833 -17.872 1.00 91.75 185 MET A C 1
ATOM 1454 O O . MET A 1 185 ? -6.513 -12.784 -18.459 1.00 91.75 185 MET A O 1
ATOM 1458 N N . ARG A 1 186 ? -4.800 -13.994 -17.657 1.00 92.44 186 ARG A N 1
ATOM 1459 C CA . ARG A 1 186 ? -5.313 -15.301 -18.105 1.00 92.44 186 ARG A CA 1
ATOM 1460 C C . ARG A 1 186 ? -6.617 -15.691 -17.414 1.00 92.44 186 ARG A C 1
ATOM 1462 O O . ARG A 1 186 ? -7.492 -16.264 -18.054 1.00 92.44 186 ARG A O 1
ATOM 1469 N N . ALA A 1 187 ? -6.756 -15.365 -16.133 1.00 91.19 187 ALA A N 1
ATOM 1470 C CA . ALA A 1 187 ? -7.974 -15.587 -15.361 1.00 91.19 187 ALA A CA 1
ATOM 1471 C C . ALA A 1 187 ? -9.062 -14.526 -15.623 1.00 91.19 187 ALA A C 1
ATOM 1473 O O . ALA A 1 187 ? -10.087 -14.531 -14.946 1.00 91.19 187 ALA A O 1
ATOM 1474 N N . SER A 1 188 ? -8.860 -13.619 -16.591 1.00 89.56 188 SER A N 1
ATOM 1475 C CA . SER A 1 188 ? -9.780 -12.515 -16.908 1.00 89.56 188 SER A CA 1
ATOM 1476 C C . SER A 1 188 ? -10.055 -11.575 -15.722 1.00 89.56 188 SER A C 1
ATOM 1478 O O . SER A 1 188 ? -11.085 -10.904 -15.667 1.00 89.56 188 SER A O 1
ATOM 1480 N N . VAL A 1 189 ? -9.115 -11.488 -14.777 1.00 92.62 189 VAL A N 1
ATOM 1481 C CA . VAL A 1 189 ? -9.124 -10.493 -13.703 1.00 92.62 189 VAL A CA 1
ATOM 1482 C C . VAL A 1 189 ? -8.496 -9.220 -14.256 1.00 92.62 189 VAL A C 1
ATOM 1484 O O . VAL A 1 189 ? -7.278 -9.144 -14.404 1.00 92.62 189 VAL A O 1
ATOM 1487 N N . LEU A 1 190 ? -9.328 -8.225 -14.576 1.00 90.88 190 LEU A N 1
ATOM 1488 C CA . LEU A 1 190 ? -8.879 -6.973 -15.191 1.00 90.88 190 LEU A CA 1
ATOM 1489 C C . LEU A 1 190 ? -7.878 -6.232 -14.284 1.00 90.88 190 LEU A C 1
ATOM 1491 O O . LEU A 1 190 ? -8.251 -5.827 -13.176 1.00 90.88 190 LEU A O 1
ATOM 1495 N N . P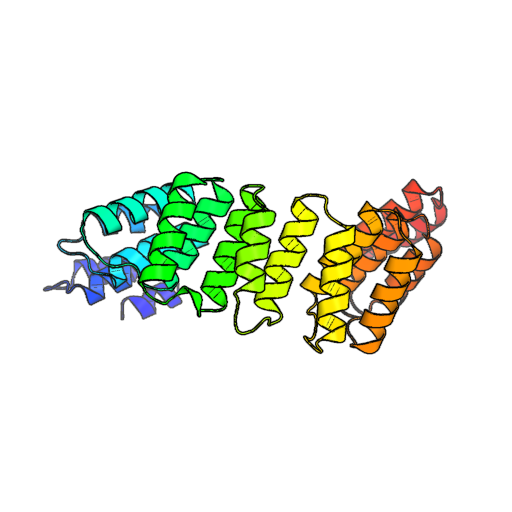RO A 1 191 ? -6.623 -6.026 -14.728 1.00 92.25 191 PRO A N 1
ATOM 1496 C CA . PRO A 1 191 ? -5.661 -5.229 -13.983 1.00 92.25 191 PRO A CA 1
ATOM 1497 C C . PRO A 1 191 ? -6.058 -3.751 -13.976 1.00 92.25 191 PRO A C 1
ATOM 1499 O O . PRO A 1 191 ? -6.572 -3.223 -14.961 1.00 92.25 191 PRO A O 1
ATOM 1502 N N . ASN A 1 192 ? -5.767 -3.071 -12.871 1.00 91.94 192 ASN A N 1
ATOM 1503 C CA . ASN A 1 192 ? -5.906 -1.619 -12.749 1.00 91.94 192 ASN A CA 1
ATOM 1504 C C . ASN A 1 192 ? -4.560 -0.906 -12.988 1.00 91.94 192 ASN A C 1
ATOM 1506 O O . ASN A 1 192 ? -3.528 -1.548 -13.198 1.00 91.94 192 ASN A O 1
ATOM 1510 N N . GLN A 1 193 ? -4.549 0.426 -12.911 1.00 93.31 193 GLN A N 1
ATOM 1511 C CA . GLN A 1 193 ? -3.348 1.248 -13.093 1.00 93.31 193 GLN A CA 1
ATOM 1512 C C . GLN A 1 193 ? -2.196 0.806 -12.179 1.00 93.31 193 GLN A C 1
ATOM 1514 O O . GLN A 1 193 ? -1.069 0.633 -12.639 1.00 93.31 193 GLN A O 1
ATOM 1519 N N . SER A 1 194 ? -2.476 0.560 -10.895 1.00 93.25 194 SER A N 1
ATOM 1520 C CA . SER A 1 194 ? -1.473 0.103 -9.926 1.00 93.25 194 SER A CA 1
ATOM 1521 C C . SER A 1 194 ? -0.871 -1.252 -10.302 1.00 93.25 194 SER A C 1
ATOM 1523 O O . SER A 1 194 ? 0.333 -1.447 -10.139 1.00 93.25 194 SER A O 1
ATOM 1525 N N . SER A 1 195 ? -1.678 -2.161 -10.855 1.00 94.12 195 SER A N 1
ATOM 1526 C CA . SER A 1 195 ? -1.212 -3.474 -11.314 1.00 94.12 195 SER A CA 1
ATOM 1527 C C . SER A 1 195 ? -0.188 -3.325 -12.439 1.00 94.12 195 SER A C 1
ATOM 1529 O O . SER A 1 195 ? 0.872 -3.945 -12.401 1.00 94.12 195 SER A O 1
ATOM 1531 N N . PHE A 1 196 ? -0.468 -2.444 -13.404 1.00 95.38 196 PHE A N 1
ATOM 1532 C CA . PHE A 1 196 ? 0.461 -2.137 -14.491 1.00 95.38 196 PHE A CA 1
ATOM 1533 C C . PHE A 1 196 ? 1.747 -1.493 -13.996 1.00 95.38 196 PHE A C 1
ATOM 1535 O O . PHE A 1 196 ? 2.825 -1.915 -14.399 1.00 95.38 196 PHE A O 1
ATOM 1542 N N . VAL A 1 197 ? 1.652 -0.514 -13.098 1.00 94.50 197 VAL A N 1
ATOM 1543 C CA . VAL A 1 197 ? 2.839 0.119 -12.514 1.00 94.50 197 VAL A CA 1
ATOM 1544 C C . VAL A 1 197 ? 3.706 -0.900 -11.780 1.00 94.50 197 VAL A C 1
ATOM 1546 O O . VAL A 1 197 ? 4.918 -0.914 -11.967 1.00 94.50 197 VAL A O 1
ATOM 1549 N N . SER A 1 198 ? 3.110 -1.808 -11.006 1.00 95.25 198 SER A N 1
ATOM 1550 C CA . SER A 1 198 ? 3.865 -2.848 -10.302 1.00 95.25 198 SER A CA 1
ATOM 1551 C C . SER A 1 198 ? 4.514 -3.867 -11.254 1.00 95.25 198 SER A C 1
ATOM 1553 O O . SER A 1 198 ? 5.671 -4.251 -11.051 1.00 95.25 198 SER A O 1
ATOM 1555 N N . ALA A 1 199 ? 3.822 -4.251 -12.332 1.00 96.31 199 ALA A N 1
ATOM 1556 C CA . ALA A 1 199 ? 4.379 -5.114 -13.373 1.00 96.31 199 ALA A CA 1
ATOM 1557 C C . ALA A 1 199 ? 5.532 -4.429 -14.128 1.00 96.31 199 ALA A C 1
ATOM 1559 O O . ALA A 1 199 ? 6.610 -5.000 -14.241 1.00 96.31 199 ALA A O 1
ATOM 1560 N N . LEU A 1 200 ? 5.357 -3.178 -14.565 1.00 96.00 200 LEU A N 1
ATOM 1561 C CA . LEU A 1 200 ? 6.406 -2.393 -15.228 1.00 96.00 200 LEU A CA 1
ATOM 1562 C C . LEU A 1 200 ? 7.621 -2.177 -14.326 1.00 96.00 200 LEU A C 1
ATOM 1564 O O . LEU A 1 200 ? 8.755 -2.263 -14.798 1.00 96.00 200 LEU A O 1
ATOM 1568 N N . ASN A 1 201 ? 7.386 -1.956 -13.029 1.00 94.44 201 ASN A N 1
ATOM 1569 C CA . ASN A 1 201 ? 8.460 -1.872 -12.052 1.00 94.44 201 ASN A CA 1
ATOM 1570 C C . ASN A 1 201 ? 9.248 -3.181 -11.977 1.00 94.44 201 ASN A C 1
ATOM 1572 O O . ASN A 1 201 ? 10.474 -3.175 -11.974 1.00 94.44 201 ASN A O 1
ATOM 1576 N N . SER A 1 202 ? 8.539 -4.309 -11.980 1.00 96.00 202 SER A N 1
ATOM 1577 C CA . SER A 1 202 ? 9.169 -5.626 -11.997 1.00 96.00 202 SER A CA 1
ATOM 1578 C C . SER A 1 202 ? 9.963 -5.868 -13.281 1.00 96.00 202 SER A C 1
ATOM 1580 O O . SER A 1 202 ? 11.072 -6.379 -13.181 1.00 96.00 202 SER A O 1
ATOM 1582 N N . CYS A 1 203 ? 9.470 -5.438 -14.452 1.00 96.25 203 CYS A N 1
ATOM 1583 C CA . CYS A 1 203 ? 10.205 -5.532 -15.719 1.00 96.25 203 CYS A CA 1
ATOM 1584 C C . CYS A 1 203 ? 11.529 -4.766 -15.683 1.00 96.25 203 CYS A C 1
ATOM 1586 O O . CYS A 1 203 ? 12.546 -5.313 -16.104 1.00 96.25 203 CYS A O 1
ATOM 1588 N N . TYR A 1 204 ? 11.535 -3.524 -15.178 1.00 93.31 204 TYR A N 1
ATOM 1589 C CA . TYR A 1 204 ? 12.788 -2.770 -15.117 1.00 93.31 204 TYR A CA 1
ATOM 1590 C C . TYR A 1 204 ? 13.741 -3.333 -14.061 1.00 93.31 204 TYR A C 1
ATOM 1592 O O . TYR A 1 204 ? 14.947 -3.302 -14.276 1.00 93.31 204 TYR A O 1
ATOM 1600 N N . SER A 1 205 ? 13.238 -3.853 -12.933 1.00 94.00 205 SER A N 1
ATOM 1601 C CA . SER A 1 205 ? 14.094 -4.420 -11.881 1.00 94.00 205 SER A CA 1
ATOM 1602 C C . SER A 1 205 ? 14.866 -5.661 -12.331 1.00 94.00 205 SER A C 1
ATOM 1604 O O . SER A 1 205 ? 15.926 -5.939 -11.780 1.00 94.00 205 SER A O 1
ATOM 1606 N N . ILE A 1 206 ? 14.339 -6.411 -13.302 1.00 94.88 206 ILE A N 1
ATOM 1607 C CA . ILE A 1 206 ? 15.034 -7.548 -13.934 1.00 94.88 206 ILE A CA 1
ATOM 1608 C C . ILE A 1 206 ? 15.667 -7.172 -15.282 1.00 94.88 206 ILE A C 1
ATOM 1610 O O . ILE A 1 206 ? 16.106 -8.054 -16.012 1.00 94.88 206 ILE A O 1
ATOM 1614 N N . GLU A 1 207 ? 15.654 -5.881 -15.637 1.00 93.12 207 GLU A N 1
ATOM 1615 C CA . GLU A 1 207 ? 16.161 -5.329 -16.902 1.00 93.12 207 GLU A CA 1
ATOM 1616 C C . GLU A 1 207 ? 15.598 -6.028 -18.160 1.00 93.12 207 GLU A C 1
ATOM 1618 O O . GLU A 1 207 ? 16.240 -6.107 -19.207 1.00 93.12 207 GLU A O 1
ATOM 1623 N N . SER A 1 208 ? 14.356 -6.525 -18.087 1.00 95.25 208 SER A N 1
ATOM 1624 C CA . SER A 1 208 ? 13.714 -7.246 -19.190 1.00 95.25 208 SER A CA 1
ATOM 1625 C C . SER A 1 208 ? 12.869 -6.312 -20.054 1.00 95.25 208 SER A C 1
ATOM 1627 O O . SER A 1 208 ? 11.679 -6.079 -19.806 1.00 95.25 208 SER A O 1
ATOM 1629 N N . LEU A 1 209 ? 13.486 -5.795 -21.119 1.00 96.19 209 LEU A N 1
ATOM 1630 C CA . LEU A 1 209 ? 12.808 -4.960 -22.112 1.00 96.19 209 LEU A CA 1
ATOM 1631 C C . LEU A 1 209 ? 11.660 -5.702 -22.815 1.00 96.19 209 LEU A C 1
ATOM 1633 O O . LEU A 1 209 ? 10.610 -5.107 -23.060 1.00 96.19 209 LEU A O 1
ATOM 1637 N N . ASP A 1 210 ? 11.832 -6.992 -23.108 1.00 96.00 210 ASP A N 1
ATOM 1638 C CA . ASP A 1 210 ? 10.827 -7.796 -23.814 1.00 96.00 210 ASP A CA 1
ATOM 1639 C C . ASP A 1 210 ? 9.541 -7.930 -22.992 1.00 96.00 210 ASP A C 1
ATOM 1641 O O . ASP A 1 210 ? 8.453 -7.610 -23.478 1.00 96.00 210 ASP A O 1
ATOM 1645 N N . ARG A 1 211 ? 9.663 -8.269 -21.701 1.00 95.81 211 ARG A N 1
ATOM 1646 C CA . ARG A 1 211 ? 8.527 -8.280 -20.765 1.00 95.81 211 ARG A CA 1
ATOM 1647 C C . ARG A 1 211 ? 7.908 -6.894 -20.617 1.00 95.81 211 ARG A C 1
ATOM 1649 O O . ARG A 1 211 ? 6.687 -6.755 -20.585 1.00 95.81 211 ARG A O 1
ATOM 1656 N N . GLY A 1 212 ? 8.734 -5.848 -20.569 1.00 96.81 212 GLY A N 1
ATOM 1657 C CA . GLY A 1 212 ? 8.275 -4.458 -20.569 1.00 96.81 212 GLY A CA 1
ATOM 1658 C C . GLY A 1 212 ? 7.390 -4.123 -21.774 1.00 96.81 212 GLY A C 1
ATOM 1659 O O . GLY A 1 212 ? 6.322 -3.528 -21.613 1.00 96.81 212 GLY A O 1
ATOM 1660 N N . LYS A 1 213 ? 7.789 -4.562 -22.973 1.00 96.69 213 LYS A N 1
ATOM 1661 C CA . LYS A 1 213 ? 7.025 -4.394 -24.220 1.00 96.69 213 LYS A CA 1
ATOM 1662 C C . LYS A 1 213 ? 5.729 -5.213 -24.225 1.00 96.69 213 LYS A C 1
ATOM 1664 O O . LYS A 1 213 ? 4.706 -4.694 -24.669 1.00 96.69 213 LYS A O 1
ATOM 1669 N N . GLU A 1 214 ? 5.727 -6.436 -23.689 1.00 95.69 214 GLU A N 1
ATOM 1670 C CA . GLU A 1 214 ? 4.507 -7.247 -23.508 1.00 95.69 214 GLU A CA 1
ATOM 1671 C C . GLU A 1 214 ? 3.478 -6.543 -22.603 1.00 95.69 214 GLU A C 1
ATOM 1673 O O . GLU A 1 214 ? 2.287 -6.449 -22.933 1.00 95.69 214 GLU A O 1
ATOM 1678 N N . VAL A 1 215 ? 3.940 -5.994 -21.474 1.00 96.19 215 VAL A N 1
ATOM 1679 C CA . VAL A 1 215 ? 3.093 -5.241 -20.539 1.00 96.19 215 VAL A CA 1
ATOM 1680 C C . VAL A 1 215 ? 2.589 -3.948 -21.188 1.00 96.19 215 VAL A C 1
ATOM 1682 O O . VAL A 1 215 ? 1.394 -3.665 -21.112 1.00 96.19 215 VAL A O 1
ATOM 1685 N N . HIS A 1 216 ? 3.439 -3.201 -21.903 1.00 96.19 216 HIS A N 1
ATOM 1686 C CA . HIS A 1 216 ? 3.027 -2.005 -22.650 1.00 96.19 216 HIS A CA 1
ATOM 1687 C C . HIS A 1 216 ? 1.979 -2.324 -23.729 1.00 96.19 216 HIS A C 1
ATOM 1689 O O . HIS A 1 216 ? 0.963 -1.641 -23.834 1.00 96.19 216 HIS A O 1
ATOM 1695 N N . ALA A 1 217 ? 2.140 -3.403 -24.497 1.00 95.31 217 ALA A N 1
ATOM 1696 C CA . ALA A 1 217 ? 1.119 -3.812 -25.463 1.00 95.31 217 ALA A CA 1
ATOM 1697 C C . ALA A 1 217 ? -0.238 -4.077 -24.781 1.00 95.31 217 ALA A C 1
ATOM 1699 O O . ALA A 1 217 ? -1.297 -3.775 -25.338 1.00 95.31 217 ALA A O 1
ATOM 1700 N N . SER A 1 218 ? -0.214 -4.599 -23.554 1.00 93.75 218 SER A N 1
ATOM 1701 C CA . SER A 1 218 ? -1.416 -4.828 -22.751 1.00 93.75 218 SER A CA 1
ATOM 1702 C C . SER A 1 218 ? -2.055 -3.524 -22.249 1.00 93.75 218 SER A C 1
ATOM 1704 O O . SER A 1 218 ? -3.284 -3.437 -22.241 1.00 93.75 218 SER A O 1
ATOM 1706 N N . THR A 1 219 ? -1.277 -2.482 -21.914 1.00 94.25 219 THR A N 1
ATOM 1707 C CA . THR A 1 219 ? -1.843 -1.163 -21.547 1.00 94.25 219 THR A CA 1
ATOM 1708 C C . THR A 1 219 ? -2.579 -0.524 -22.723 1.00 94.25 219 THR A C 1
ATOM 1710 O O . THR A 1 219 ? -3.644 0.062 -22.535 1.00 94.25 219 THR A O 1
ATOM 1713 N N . VAL A 1 220 ? -2.059 -0.677 -23.946 1.00 92.25 220 VAL A N 1
ATOM 1714 C CA . VAL A 1 220 ? -2.712 -0.185 -25.168 1.00 92.25 220 VAL A CA 1
ATOM 1715 C C . VAL A 1 220 ? -4.031 -0.921 -25.409 1.00 92.25 220 VAL A C 1
ATOM 1717 O O . VAL A 1 220 ? -5.054 -0.278 -25.642 1.00 92.25 220 VAL A O 1
ATOM 1720 N N . LYS A 1 221 ? -4.038 -2.256 -25.291 1.00 91.38 221 LYS A N 1
ATOM 1721 C CA . LYS A 1 221 ? -5.248 -3.083 -25.464 1.00 91.38 221 LYS A CA 1
ATOM 1722 C C . LYS A 1 221 ? -6.360 -2.727 -24.476 1.00 91.38 221 LYS A C 1
ATOM 1724 O O . LYS A 1 221 ? -7.524 -2.722 -24.861 1.00 91.38 221 LYS A O 1
ATOM 1729 N N . LEU A 1 222 ? -6.007 -2.417 -23.228 1.00 90.94 222 LEU A N 1
ATOM 1730 C CA . LEU A 1 222 ? -6.961 -2.026 -22.183 1.00 90.94 222 LEU A CA 1
ATOM 1731 C C . LEU A 1 222 ? -7.244 -0.515 -22.142 1.00 90.94 222 LEU A C 1
ATOM 1733 O O . LEU A 1 222 ? -7.886 -0.048 -21.208 1.00 90.94 222 LEU A O 1
ATOM 1737 N N . GLN A 1 223 ? -6.780 0.249 -23.138 1.00 89.81 223 GLN A N 1
ATOM 1738 C CA . GLN A 1 223 ? -6.980 1.703 -23.239 1.00 89.81 223 GLN A CA 1
ATOM 1739 C C . GLN A 1 223 ? -6.422 2.506 -22.046 1.00 89.81 223 GLN A C 1
ATOM 1741 O O . GLN A 1 223 ? -6.856 3.622 -21.776 1.00 89.81 223 GLN A O 1
ATOM 1746 N N . LEU A 1 224 ? -5.404 1.972 -21.367 1.00 87.44 224 LEU A N 1
ATOM 1747 C CA . LEU A 1 224 ? -4.690 2.633 -20.269 1.00 87.44 224 LEU A CA 1
ATOM 1748 C C . LEU A 1 224 ? -3.410 3.348 -20.732 1.00 87.44 224 LEU A C 1
ATOM 1750 O O . LEU A 1 224 ? -2.719 3.959 -19.926 1.00 87.44 224 LEU A O 1
ATOM 1754 N N . GLY A 1 225 ? -3.077 3.300 -22.025 1.00 79.25 225 GLY A N 1
ATOM 1755 C CA . GLY A 1 225 ? -1.854 3.913 -22.563 1.00 79.25 225 GLY A CA 1
ATOM 1756 C C . GLY A 1 225 ? -1.789 5.445 -22.455 1.00 79.25 225 GLY A C 1
ATOM 1757 O O . GLY A 1 225 ? -0.700 6.006 -22.527 1.00 79.25 225 GLY A O 1
ATOM 1758 N N . SER A 1 226 ? -2.925 6.129 -22.279 1.00 83.69 226 SER A N 1
ATOM 1759 C CA . SER A 1 226 ? -2.981 7.587 -22.076 1.00 83.69 226 SER A CA 1
ATOM 1760 C C . SER A 1 226 ? -3.043 8.011 -20.608 1.00 83.69 226 SER A C 1
ATOM 1762 O O . SER A 1 226 ? -3.046 9.209 -20.334 1.00 83.69 226 SER A O 1
ATOM 1764 N N . ASP A 1 227 ? -3.138 7.059 -19.678 1.00 90.81 227 ASP A N 1
ATOM 1765 C CA . ASP A 1 227 ? -3.158 7.334 -18.244 1.00 90.81 227 ASP A CA 1
ATOM 1766 C C . ASP A 1 227 ? -1.783 7.852 -17.794 1.00 90.81 227 ASP A C 1
ATOM 1768 O O . ASP A 1 227 ? -0.754 7.236 -18.076 1.00 90.81 227 ASP A O 1
ATOM 1772 N N . VAL A 1 228 ? -1.750 8.998 -17.107 1.00 90.56 228 VAL A N 1
ATOM 1773 C CA . VAL A 1 228 ? -0.493 9.660 -16.712 1.00 90.56 228 VAL A CA 1
ATOM 1774 C C . VAL A 1 228 ? 0.312 8.800 -15.736 1.00 90.56 228 VAL A C 1
ATOM 1776 O O . VAL A 1 228 ? 1.541 8.794 -15.788 1.00 90.56 228 VAL A O 1
ATOM 1779 N N . PHE A 1 229 ? -0.358 8.050 -14.859 1.00 91.12 229 PHE A N 1
ATOM 1780 C CA . PHE A 1 229 ? 0.303 7.212 -13.864 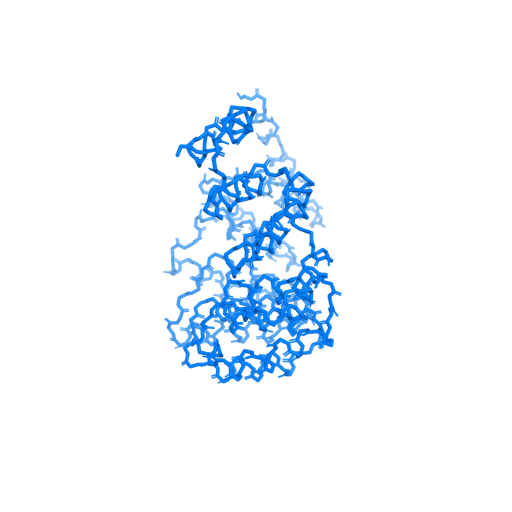1.00 91.12 229 PHE A CA 1
ATOM 1781 C C . PHE A 1 229 ? 0.983 6.010 -14.530 1.00 91.12 229 PHE A C 1
ATOM 1783 O O . PHE A 1 229 ? 2.170 5.771 -14.307 1.00 91.12 229 PHE A O 1
ATOM 1790 N N . VAL A 1 230 ? 0.273 5.316 -15.425 1.00 94.81 230 VAL A N 1
ATOM 1791 C CA . VAL A 1 230 ? 0.840 4.210 -16.220 1.00 94.81 230 VAL A CA 1
ATOM 1792 C C . VAL A 1 230 ? 1.919 4.718 -17.183 1.00 94.81 230 VAL A C 1
ATOM 1794 O O . VAL A 1 230 ? 2.983 4.109 -17.300 1.00 94.81 230 VAL A O 1
ATOM 1797 N N . GLY A 1 231 ? 1.681 5.860 -17.829 1.00 94.81 231 GLY A N 1
ATOM 1798 C CA . GLY A 1 231 ? 2.620 6.525 -18.730 1.00 94.81 231 GLY A CA 1
ATOM 1799 C C . GLY A 1 231 ? 3.955 6.859 -18.071 1.00 94.81 231 GLY A C 1
ATOM 1800 O O . GLY A 1 231 ? 5.011 6.564 -18.630 1.00 94.81 231 GLY A O 1
ATOM 1801 N N . ASN A 1 232 ? 3.920 7.405 -16.854 1.00 94.38 232 ASN A N 1
ATOM 1802 C CA . ASN A 1 232 ? 5.123 7.684 -16.069 1.00 94.38 232 ASN A CA 1
ATOM 1803 C C . ASN A 1 232 ? 5.947 6.415 -15.825 1.00 94.38 232 ASN A C 1
ATOM 1805 O O . ASN A 1 232 ? 7.159 6.416 -16.040 1.00 94.38 232 ASN A O 1
ATOM 1809 N N . SER A 1 233 ? 5.297 5.320 -15.427 1.00 95.12 233 SER A N 1
ATOM 1810 C CA . SER A 1 233 ? 5.978 4.040 -15.213 1.00 95.12 233 SER A CA 1
ATOM 1811 C C . SER A 1 233 ? 6.523 3.426 -16.500 1.00 95.12 233 SER A C 1
ATOM 1813 O O . SER A 1 233 ? 7.594 2.829 -16.464 1.00 95.12 233 SER A O 1
ATOM 1815 N N . LEU A 1 234 ? 5.848 3.604 -17.642 1.00 96.88 234 LEU A N 1
ATOM 1816 C CA . LEU A 1 234 ? 6.360 3.172 -18.947 1.00 96.88 234 LEU A CA 1
ATOM 1817 C C . LEU A 1 234 ? 7.638 3.926 -19.328 1.00 96.88 234 LEU A C 1
ATOM 1819 O O . LEU A 1 234 ? 8.620 3.293 -19.707 1.00 96.88 234 LEU A O 1
ATOM 1823 N N . VAL A 1 235 ? 7.650 5.257 -19.183 1.00 96.00 235 VAL A N 1
ATOM 1824 C CA . VAL A 1 235 ? 8.844 6.085 -19.432 1.00 96.00 235 VAL A CA 1
ATOM 1825 C C . VAL A 1 235 ? 10.011 5.620 -18.560 1.00 96.00 235 VAL A C 1
ATOM 1827 O O . VAL A 1 235 ? 11.117 5.421 -19.061 1.00 96.00 235 VAL A O 1
ATOM 1830 N N . VAL A 1 236 ? 9.771 5.413 -17.260 1.00 95.56 236 VAL A N 1
ATOM 1831 C CA . VAL A 1 236 ? 10.800 4.925 -16.330 1.00 95.56 236 VAL A CA 1
ATOM 1832 C C . VAL A 1 236 ? 11.303 3.542 -16.737 1.00 95.56 236 VAL A C 1
ATOM 1834 O O . VAL A 1 236 ? 12.514 3.341 -16.779 1.00 95.56 236 VAL A O 1
ATOM 1837 N N . MET A 1 237 ? 10.403 2.613 -17.070 1.00 96.94 237 MET A N 1
ATOM 1838 C CA . MET A 1 237 ? 10.759 1.252 -17.474 1.00 96.94 237 MET A CA 1
ATOM 1839 C C . MET A 1 237 ? 11.645 1.250 -18.723 1.00 96.94 237 MET A C 1
ATOM 1841 O O . MET A 1 237 ? 12.730 0.677 -18.692 1.00 96.94 237 MET A O 1
ATOM 1845 N N . TYR A 1 238 ? 11.247 1.959 -19.783 1.00 97.44 238 TYR A N 1
ATOM 1846 C CA . TYR A 1 238 ? 12.036 2.032 -21.013 1.00 97.44 238 TYR A CA 1
ATOM 1847 C C . TYR A 1 238 ? 13.408 2.672 -20.795 1.00 97.44 238 TYR A C 1
ATOM 1849 O O . TYR A 1 238 ? 14.409 2.134 -21.263 1.00 97.44 238 TYR A O 1
ATOM 1857 N N . ASN A 1 239 ? 13.473 3.770 -20.034 1.00 95.25 239 ASN A N 1
ATOM 1858 C CA . ASN A 1 239 ? 14.744 4.404 -19.685 1.00 95.25 239 ASN A CA 1
ATOM 1859 C C . ASN A 1 239 ? 15.654 3.453 -18.903 1.00 95.25 239 ASN A C 1
ATOM 1861 O O . ASN A 1 239 ? 16.837 3.361 -19.202 1.00 95.25 239 ASN A O 1
ATOM 1865 N N . LYS A 1 240 ? 15.123 2.735 -17.908 1.00 94.44 240 LYS A N 1
ATOM 1866 C CA . LYS A 1 240 ? 15.906 1.799 -17.089 1.00 94.44 240 LYS A CA 1
ATOM 1867 C C . LYS A 1 240 ? 16.379 0.573 -17.868 1.00 94.44 240 LYS A C 1
ATOM 1869 O O . LYS A 1 240 ? 17.465 0.087 -17.588 1.00 94.44 240 LYS A O 1
ATOM 1874 N N . CYS A 1 241 ? 15.627 0.139 -18.874 1.00 94.81 241 CYS A N 1
ATOM 1875 C CA . CYS A 1 241 ? 16.038 -0.915 -19.801 1.00 94.81 241 CYS A CA 1
ATOM 1876 C C . CYS A 1 241 ? 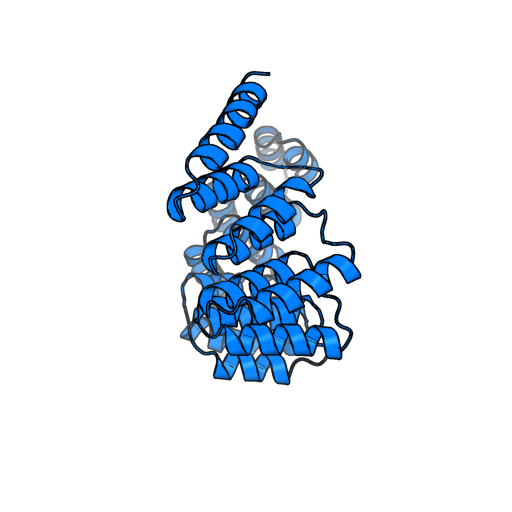16.916 -0.403 -20.966 1.00 94.81 241 CYS A C 1
ATOM 1878 O O . CYS A 1 241 ? 17.134 -1.132 -21.931 1.00 94.81 241 CYS A O 1
ATOM 1880 N N . GLY A 1 242 ? 17.376 0.855 -20.932 1.00 93.00 242 GLY A N 1
ATOM 1881 C CA . GLY A 1 242 ? 18.258 1.446 -21.948 1.00 93.00 242 GLY A CA 1
ATOM 1882 C C . GLY A 1 242 ? 17.583 1.854 -23.266 1.00 93.00 242 GLY A C 1
ATOM 1883 O O . GLY A 1 242 ? 18.241 2.385 -24.160 1.00 93.00 242 GLY A O 1
ATOM 1884 N N . ALA A 1 243 ? 16.271 1.664 -23.401 1.00 95.38 243 ALA A N 1
ATOM 1885 C CA . ALA A 1 243 ? 15.489 1.972 -24.598 1.00 95.38 243 ALA A CA 1
ATOM 1886 C C . ALA A 1 243 ? 14.916 3.404 -24.548 1.00 95.38 243 ALA A C 1
ATOM 1888 O O . ALA A 1 243 ? 13.706 3.626 -24.570 1.00 95.38 243 ALA A O 1
ATOM 1889 N N . VAL A 1 244 ? 15.801 4.400 -24.464 1.00 95.19 244 VAL A N 1
ATOM 1890 C CA . VAL A 1 244 ? 15.426 5.819 -24.282 1.00 95.19 244 VAL A CA 1
ATOM 1891 C C . VAL A 1 244 ? 14.584 6.372 -25.431 1.00 95.19 244 VAL A C 1
ATOM 1893 O O . VAL A 1 244 ? 13.694 7.189 -25.203 1.00 95.19 244 VAL A O 1
ATOM 1896 N N . ASP A 1 245 ? 14.821 5.914 -26.658 1.00 95.00 245 ASP A N 1
ATOM 1897 C CA . ASP A 1 245 ? 14.051 6.357 -27.823 1.00 95.00 245 ASP A CA 1
ATOM 1898 C C . ASP A 1 245 ? 12.565 5.958 -27.685 1.00 95.00 245 ASP A C 1
ATOM 1900 O O . ASP A 1 245 ? 11.675 6.786 -27.903 1.00 95.00 245 ASP A O 1
ATOM 1904 N N . ASP A 1 246 ? 12.294 4.736 -27.203 1.00 95.88 246 ASP A N 1
ATOM 1905 C CA . ASP A 1 246 ? 10.941 4.262 -26.877 1.00 95.88 246 ASP A CA 1
ATOM 1906 C C . ASP A 1 246 ? 10.337 5.060 -25.703 1.00 95.88 246 ASP A C 1
ATOM 1908 O O . ASP A 1 246 ? 9.154 5.409 -25.729 1.00 95.88 246 ASP A O 1
ATOM 1912 N N . ALA A 1 247 ? 11.141 5.410 -24.689 1.00 95.75 247 ALA A N 1
ATOM 1913 C CA . ALA A 1 247 ? 10.690 6.230 -23.561 1.00 95.75 247 ALA A CA 1
ATOM 1914 C C . ALA A 1 247 ? 10.215 7.622 -24.014 1.00 95.75 247 ALA A C 1
ATOM 1916 O O . ALA A 1 247 ? 9.167 8.104 -23.577 1.00 95.75 247 ALA A O 1
ATOM 1917 N N . VAL A 1 248 ? 10.958 8.261 -24.923 1.00 94.81 248 VAL A N 1
ATOM 1918 C CA . VAL A 1 248 ? 10.596 9.563 -25.502 1.00 94.81 248 VAL A CA 1
ATOM 1919 C C . VAL A 1 248 ? 9.345 9.455 -26.376 1.00 94.81 248 VAL A C 1
ATOM 1921 O O . VAL A 1 248 ? 8.518 10.371 -26.378 1.00 94.81 248 VAL A O 1
ATOM 1924 N N . GLU A 1 249 ? 9.159 8.348 -27.094 1.00 93.75 249 GLU A N 1
ATOM 1925 C CA . GLU A 1 249 ? 7.945 8.113 -27.880 1.00 93.75 249 GLU A CA 1
ATOM 1926 C C . GLU A 1 249 ? 6.707 7.948 -26.986 1.00 93.75 249 GLU A C 1
ATOM 1928 O O . GLU A 1 249 ? 5.670 8.568 -27.240 1.00 93.75 249 GLU A O 1
ATOM 1933 N N . VAL A 1 250 ? 6.821 7.194 -25.887 1.00 94.88 250 VAL A N 1
ATOM 1934 C CA . VAL A 1 250 ? 5.760 7.116 -24.870 1.00 94.88 250 VAL A CA 1
ATOM 1935 C C . VAL A 1 250 ? 5.454 8.505 -24.319 1.00 94.88 250 VAL A C 1
ATOM 1937 O O . VAL A 1 250 ? 4.293 8.916 -24.314 1.00 94.88 250 VAL A O 1
ATOM 1940 N N . PHE A 1 251 ? 6.481 9.263 -23.923 1.00 94.06 251 PHE A N 1
ATOM 1941 C CA . PHE A 1 251 ? 6.323 10.630 -23.432 1.00 94.06 251 PHE A CA 1
ATOM 1942 C C . PHE A 1 251 ? 5.536 11.500 -24.421 1.00 94.06 251 PHE A C 1
ATOM 1944 O O . PHE A 1 251 ? 4.569 12.160 -24.036 1.00 94.06 251 PHE A O 1
ATOM 1951 N N . LYS A 1 252 ? 5.889 11.481 -25.710 1.00 91.50 252 LYS A N 1
ATOM 1952 C CA . LYS A 1 252 ? 5.199 12.266 -26.746 1.00 91.50 252 LYS A CA 1
ATOM 1953 C C . LYS A 1 252 ? 3.713 11.917 -26.851 1.00 91.50 252 LYS A C 1
ATOM 1955 O O . LYS A 1 252 ? 2.904 12.835 -26.968 1.00 91.50 252 LYS A O 1
ATOM 1960 N N . ARG A 1 253 ? 3.350 10.635 -26.734 1.00 90.25 253 ARG A N 1
ATOM 1961 C CA . ARG A 1 253 ? 1.961 10.146 -26.842 1.00 90.25 253 ARG A CA 1
ATOM 1962 C C . ARG A 1 253 ? 1.063 10.502 -25.654 1.00 90.25 253 ARG A C 1
ATOM 1964 O O . ARG A 1 253 ? -0.158 10.500 -25.812 1.00 90.25 253 ARG A O 1
ATOM 1971 N N . LEU A 1 254 ? 1.622 10.819 -24.485 1.00 89.81 254 LEU A N 1
ATOM 1972 C CA . LEU A 1 254 ? 0.825 11.193 -23.311 1.00 89.81 254 LEU A CA 1
ATOM 1973 C C . LEU A 1 254 ? 0.111 12.533 -23.524 1.00 89.81 254 LEU A C 1
ATOM 1975 O O . LEU A 1 254 ? 0.754 13.539 -23.827 1.00 89.81 254 LEU A O 1
ATOM 1979 N N . ARG A 1 255 ? -1.215 12.562 -23.338 1.00 85.44 255 ARG A N 1
ATOM 1980 C CA . ARG A 1 255 ? -2.022 13.790 -23.474 1.00 85.44 255 ARG A CA 1
ATOM 1981 C C . ARG A 1 255 ? -1.721 14.785 -22.361 1.00 85.44 255 ARG A C 1
ATOM 1983 O O . ARG A 1 255 ? -1.513 15.963 -22.624 1.00 85.44 255 ARG A O 1
ATOM 1990 N N . GLU A 1 256 ? -1.652 14.278 -21.139 1.00 86.62 256 GLU A N 1
ATOM 1991 C CA . GLU A 1 256 ? -1.302 15.035 -19.946 1.00 86.62 256 GLU A CA 1
ATOM 1992 C C . GLU A 1 256 ? 0.077 14.599 -19.455 1.00 86.62 256 GLU A C 1
ATOM 1994 O O . GLU A 1 256 ? 0.431 13.420 -19.497 1.00 86.62 256 GLU A O 1
ATOM 1999 N N . LYS A 1 257 ? 0.880 15.568 -19.021 1.00 89.88 257 LYS A N 1
ATOM 2000 C CA . LYS A 1 257 ? 2.243 15.354 -18.532 1.00 89.88 257 LYS A CA 1
ATOM 2001 C C . LYS A 1 257 ? 2.403 16.161 -17.261 1.00 89.88 257 LYS A C 1
ATOM 2003 O O . LYS A 1 257 ? 2.215 17.375 -17.282 1.00 89.88 257 LYS A O 1
ATOM 2008 N N . ASN A 1 258 ? 2.759 15.500 -16.170 1.00 89.94 258 ASN A N 1
ATOM 2009 C CA . ASN A 1 258 ? 3.053 16.179 -14.917 1.00 89.94 258 ASN A CA 1
ATOM 2010 C C . ASN A 1 258 ? 4.568 16.309 -14.727 1.00 89.94 258 ASN A C 1
ATOM 2012 O O . ASN A 1 258 ? 5.364 15.810 -15.525 1.00 89.94 258 ASN A O 1
ATOM 2016 N N . ILE A 1 259 ? 4.976 16.985 -13.654 1.00 89.94 259 ILE A N 1
ATOM 2017 C CA . ILE A 1 259 ? 6.394 17.197 -13.344 1.00 89.94 259 ILE A CA 1
ATOM 2018 C C . ILE A 1 259 ? 7.179 15.877 -13.255 1.00 89.94 259 ILE A C 1
ATOM 2020 O O . ILE A 1 259 ? 8.340 15.823 -13.647 1.00 89.94 259 ILE A O 1
ATOM 2024 N N . VAL A 1 260 ? 6.529 14.790 -12.820 1.00 90.44 260 VAL A N 1
ATOM 2025 C CA . VAL A 1 260 ? 7.136 13.454 -12.753 1.00 90.44 260 VAL A CA 1
ATOM 2026 C C . VAL A 1 260 ? 7.423 12.916 -14.157 1.00 90.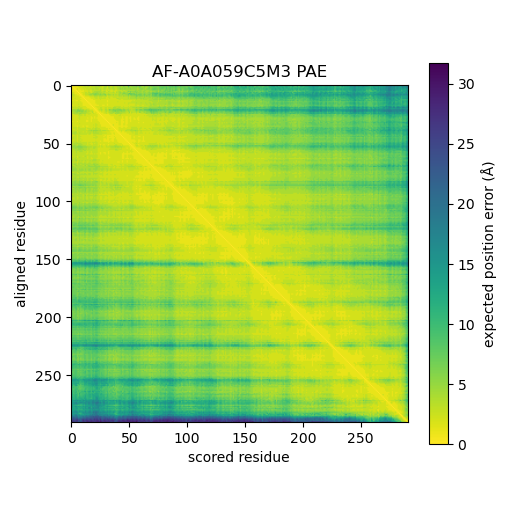44 260 VAL A C 1
ATOM 2028 O O . VAL A 1 260 ? 8.525 12.424 -14.388 1.00 90.44 260 VAL A O 1
ATOM 2031 N N . THR A 1 261 ? 6.493 13.062 -15.110 1.00 91.06 261 THR A N 1
ATOM 2032 C CA . THR A 1 261 ? 6.685 12.636 -16.509 1.00 91.06 261 THR A CA 1
ATOM 2033 C C . THR A 1 261 ? 7.877 13.342 -17.159 1.00 91.06 261 THR A C 1
ATOM 2035 O O . THR A 1 261 ? 8.730 12.704 -17.784 1.00 91.06 261 THR A O 1
ATOM 2038 N N . TRP A 1 262 ? 7.944 14.669 -17.008 1.00 93.94 262 TRP A N 1
ATOM 2039 C CA . TRP A 1 262 ? 9.021 15.483 -17.572 1.00 93.94 262 TRP A CA 1
ATOM 2040 C C . TRP A 1 262 ? 10.371 15.121 -16.955 1.00 93.94 262 TRP A C 1
ATOM 2042 O O . TRP A 1 262 ? 11.308 14.804 -17.687 1.00 93.94 262 TRP A O 1
ATOM 2052 N N . ASN A 1 263 ? 10.448 15.080 -15.622 1.00 93.56 263 ASN A N 1
ATOM 2053 C CA . ASN A 1 263 ? 11.677 14.742 -14.909 1.00 93.56 263 ASN A CA 1
ATOM 2054 C C . ASN A 1 263 ? 12.185 13.346 -15.285 1.00 93.56 263 ASN A C 1
ATOM 2056 O O . ASN A 1 263 ? 13.366 13.191 -15.583 1.00 93.56 263 ASN A O 1
ATOM 2060 N N . ALA A 1 264 ? 11.305 12.340 -15.329 1.00 92.81 264 ALA A N 1
ATOM 2061 C CA . ALA A 1 264 ? 11.688 10.978 -15.697 1.00 92.81 264 ALA A CA 1
ATOM 2062 C C . ALA A 1 264 ? 12.300 10.912 -17.107 1.00 92.81 264 ALA A C 1
ATOM 2064 O O . ALA A 1 264 ? 13.310 10.239 -17.306 1.00 92.81 264 ALA A O 1
ATOM 2065 N N . THR A 1 265 ? 11.727 11.643 -18.068 1.00 93.81 265 THR A N 1
ATOM 2066 C CA . THR A 1 265 ? 12.199 11.653 -19.462 1.00 93.81 265 THR A CA 1
ATOM 2067 C C . THR A 1 265 ? 13.522 12.407 -19.607 1.00 93.81 265 THR A C 1
ATOM 2069 O O . THR A 1 265 ? 14.460 11.891 -20.209 1.00 93.81 265 THR A O 1
ATOM 2072 N N . ILE A 1 266 ? 13.634 13.601 -19.014 1.00 94.25 266 ILE A N 1
ATOM 2073 C CA . ILE A 1 266 ? 14.846 14.437 -19.072 1.00 94.25 266 ILE A CA 1
ATOM 2074 C C . ILE A 1 266 ? 16.026 13.719 -18.412 1.00 94.25 266 ILE A C 1
ATOM 2076 O O . ILE A 1 266 ? 17.100 13.622 -19.008 1.00 94.25 266 ILE A O 1
ATOM 2080 N N . CYS A 1 267 ? 15.817 13.165 -17.212 1.00 93.31 267 CYS A N 1
ATOM 2081 C CA . CYS A 1 267 ? 16.834 12.384 -16.513 1.00 93.31 267 CYS A CA 1
ATOM 2082 C C . CYS A 1 267 ? 17.240 11.146 -17.318 1.00 93.31 267 CYS A C 1
ATOM 2084 O O . CYS A 1 267 ? 18.432 10.865 -17.426 1.00 93.31 267 CYS A O 1
ATOM 2086 N N . GLY A 1 268 ? 16.275 10.441 -17.919 1.00 93.12 268 GLY A N 1
ATOM 2087 C CA . GLY A 1 268 ? 16.541 9.301 -18.796 1.00 93.12 268 GLY A CA 1
ATOM 2088 C C . GLY A 1 268 ? 17.441 9.665 -19.976 1.00 93.12 268 GLY A C 1
ATOM 2089 O O . GLY A 1 268 ? 18.477 9.031 -20.171 1.00 93.12 268 GLY A O 1
ATOM 2090 N N . CYS A 1 269 ? 17.112 10.738 -20.701 1.00 93.56 269 CYS A N 1
ATOM 2091 C CA . CYS A 1 269 ? 17.933 11.250 -21.799 1.00 93.56 269 CYS A CA 1
ATOM 2092 C C . CYS A 1 269 ? 19.351 11.619 -21.339 1.00 93.56 269 CYS A C 1
ATOM 2094 O O . CYS A 1 269 ? 20.329 11.219 -21.972 1.00 93.56 269 CYS A O 1
ATOM 2096 N N . ALA A 1 270 ? 19.479 12.346 -20.226 1.00 93.38 270 ALA A N 1
ATOM 2097 C CA . ALA A 1 270 ? 20.775 12.769 -19.701 1.00 93.38 270 ALA A CA 1
ATOM 2098 C C . ALA A 1 270 ? 21.661 11.575 -19.301 1.00 93.38 270 ALA A C 1
ATOM 2100 O O . ALA A 1 270 ? 22.832 11.528 -19.677 1.00 93.38 270 ALA A O 1
ATOM 2101 N N . GLN A 1 271 ? 21.096 10.585 -18.601 1.00 93.25 271 GLN A N 1
ATOM 2102 C CA . GLN A 1 271 ? 21.817 9.392 -18.135 1.00 93.25 271 GLN A CA 1
ATOM 2103 C C . GLN A 1 271 ? 22.345 8.516 -19.280 1.00 93.25 271 GLN A C 1
ATOM 2105 O O . GLN A 1 271 ? 23.350 7.836 -19.107 1.00 93.25 271 GLN A O 1
ATOM 2110 N N . HIS A 1 272 ? 21.714 8.569 -20.455 1.00 92.69 272 HIS A N 1
ATOM 2111 C CA . HIS A 1 272 ? 22.090 7.767 -21.625 1.00 92.69 272 HIS A CA 1
ATOM 2112 C C . HIS A 1 272 ? 22.809 8.583 -22.710 1.00 92.69 272 HIS A C 1
ATOM 2114 O O . HIS A 1 272 ? 22.824 8.208 -23.885 1.00 92.69 272 HIS A O 1
ATOM 2120 N N . GLY A 1 273 ? 23.380 9.735 -22.345 1.00 90.56 273 GLY A N 1
ATOM 2121 C CA . GLY A 1 273 ? 24.182 10.558 -23.254 1.00 90.56 273 GLY A CA 1
ATOM 2122 C C . GLY A 1 273 ? 23.381 11.300 -24.331 1.00 90.56 273 GLY A C 1
ATOM 2123 O O . GLY A 1 273 ? 23.966 11.873 -25.246 1.00 90.56 273 GLY A O 1
ATOM 2124 N N . ARG A 1 274 ? 22.046 11.348 -24.233 1.00 91.56 274 ARG A N 1
ATOM 2125 C CA . ARG A 1 274 ? 21.155 12.122 -25.121 1.00 91.56 274 ARG A CA 1
ATOM 2126 C C . ARG A 1 274 ? 20.966 13.553 -24.596 1.00 91.56 274 ARG A C 1
ATOM 2128 O O . ARG A 1 274 ? 19.845 14.033 -24.437 1.00 91.56 274 ARG A O 1
ATOM 2135 N N . GLY A 1 275 ? 22.070 14.246 -24.307 1.00 90.12 275 GLY A N 1
ATOM 2136 C CA . GLY A 1 275 ? 22.055 15.560 -23.645 1.00 90.12 275 GLY A CA 1
ATOM 2137 C C . GLY A 1 275 ? 21.278 16.642 -24.404 1.00 90.12 275 GLY A C 1
ATOM 2138 O O . GLY A 1 275 ? 20.585 17.446 -23.788 1.00 90.12 275 GLY A O 1
ATOM 2139 N N . MET A 1 276 ? 21.319 16.623 -25.740 1.00 90.94 276 MET A N 1
ATOM 2140 C CA . MET A 1 276 ? 20.567 17.575 -26.567 1.00 90.94 276 MET A CA 1
ATOM 2141 C C . MET A 1 276 ? 19.053 17.420 -26.372 1.00 90.94 276 MET A C 1
ATOM 2143 O O . MET A 1 276 ? 18.372 18.395 -26.075 1.00 90.94 276 MET A O 1
ATOM 2147 N N . TRP A 1 277 ? 18.545 16.184 -26.395 1.00 91.75 277 TRP A N 1
ATOM 2148 C CA . TRP A 1 277 ? 17.129 15.911 -26.130 1.00 91.75 277 TRP A CA 1
ATOM 2149 C C . TRP A 1 277 ? 16.720 16.294 -24.707 1.00 91.75 277 TRP A C 1
ATOM 2151 O O . TRP A 1 277 ? 15.611 16.780 -24.500 1.00 91.75 277 TRP A O 1
ATOM 2161 N N . ALA A 1 278 ? 17.606 16.106 -23.723 1.00 92.19 278 ALA A N 1
ATOM 2162 C CA . ALA A 1 278 ? 17.347 16.544 -22.354 1.00 92.19 278 ALA A CA 1
ATOM 2163 C C . ALA A 1 278 ? 17.146 18.071 -22.280 1.00 92.19 278 ALA A C 1
ATOM 2165 O O . ALA A 1 278 ? 16.191 18.528 -21.654 1.00 92.19 278 ALA A O 1
ATOM 2166 N N . MET A 1 279 ? 17.984 18.854 -22.969 1.00 90.50 279 MET A N 1
ATOM 2167 C CA . MET A 1 279 ? 17.861 20.318 -23.028 1.00 90.50 279 MET A CA 1
ATOM 2168 C C . MET A 1 279 ? 16.612 20.775 -23.794 1.00 90.50 279 MET A C 1
ATOM 2170 O O . MET A 1 279 ? 15.904 21.677 -23.334 1.00 90.50 279 MET A O 1
ATOM 2174 N N . ASP A 1 280 ? 16.305 20.116 -24.914 1.00 91.00 280 ASP A N 1
ATOM 2175 C CA . ASP A 1 280 ? 15.121 20.404 -25.731 1.00 91.00 280 ASP A CA 1
ATOM 2176 C C . ASP A 1 280 ? 13.817 20.147 -24.965 1.00 91.00 280 ASP A C 1
ATOM 2178 O O . ASP A 1 280 ? 12.844 20.879 -25.136 1.00 91.00 280 ASP A O 1
ATOM 2182 N N . LEU A 1 281 ? 13.796 19.139 -24.089 1.00 90.25 281 LEU A N 1
ATOM 2183 C CA . LEU A 1 281 ? 12.661 18.847 -23.212 1.00 90.25 281 LEU A CA 1
ATOM 2184 C C . LEU A 1 281 ? 12.607 19.774 -21.985 1.00 90.25 281 LEU A C 1
ATOM 2186 O O . LEU A 1 281 ? 11.521 20.117 -21.520 1.00 90.25 281 LEU A O 1
ATOM 2190 N N . PHE A 1 282 ? 13.752 20.217 -21.464 1.00 90.25 282 PHE A N 1
ATOM 2191 C CA . PHE A 1 282 ? 13.816 21.069 -20.273 1.00 90.25 282 PHE A CA 1
ATOM 2192 C C . PHE A 1 282 ? 13.306 22.499 -20.523 1.00 90.25 282 PHE A C 1
ATOM 2194 O O . PHE A 1 282 ? 12.605 23.069 -19.685 1.00 90.25 282 PHE A O 1
ATOM 2201 N N . SER A 1 283 ? 13.600 23.075 -21.692 1.00 87.19 283 SER A N 1
ATOM 2202 C CA . SER A 1 283 ? 13.207 24.453 -22.036 1.00 87.19 283 SER A CA 1
ATOM 2203 C C . SER A 1 283 ? 11.676 24.682 -22.038 1.00 87.19 283 SER A C 1
ATOM 2205 O O . SER A 1 283 ? 11.214 25.626 -21.384 1.00 87.19 283 SER A O 1
ATOM 2207 N N . PRO A 1 284 ? 10.845 23.826 -22.673 1.00 85.88 284 PRO A N 1
ATOM 2208 C CA . PRO A 1 284 ? 9.386 23.902 -22.576 1.00 85.88 284 PRO A CA 1
ATOM 2209 C C . PRO A 1 284 ? 8.848 23.696 -21.157 1.00 85.88 284 PRO A C 1
ATOM 2211 O O . PRO A 1 284 ? 7.903 24.384 -20.773 1.00 85.88 284 PRO A O 1
ATOM 2214 N N . MET A 1 285 ? 9.448 22.788 -20.375 1.00 85.44 285 MET A N 1
ATOM 2215 C CA . MET A 1 285 ? 9.017 22.501 -19.002 1.00 85.44 285 MET A CA 1
ATOM 2216 C C . MET A 1 285 ? 9.105 23.751 -18.119 1.00 85.44 285 MET A C 1
ATOM 2218 O O . MET A 1 285 ? 8.140 24.096 -17.442 1.00 85.44 285 MET A O 1
ATOM 2222 N N . ILE A 1 286 ? 10.228 24.473 -18.178 1.00 83.44 286 ILE A N 1
ATOM 2223 C CA . ILE A 1 286 ? 10.410 25.732 -17.443 1.00 83.44 286 ILE A CA 1
ATOM 2224 C C . ILE A 1 286 ? 9.387 26.775 -17.893 1.00 83.44 286 ILE A C 1
ATOM 2226 O O . ILE A 1 286 ? 8.729 27.391 -17.062 1.00 83.44 286 ILE A O 1
ATOM 2230 N N . ARG A 1 287 ? 9.208 26.968 -19.204 1.00 79.00 287 ARG A N 1
ATOM 2231 C CA . ARG A 1 287 ? 8.277 27.984 -19.729 1.00 79.00 287 ARG A CA 1
ATOM 2232 C C . ARG A 1 287 ? 6.818 27.722 -19.344 1.00 79.00 287 ARG A C 1
ATOM 2234 O O . ARG A 1 287 ? 6.053 28.676 -19.244 1.00 79.00 287 ARG A O 1
ATOM 2241 N N . GLY A 1 288 ? 6.442 26.460 -19.141 1.00 68.81 288 GLY A N 1
ATOM 2242 C CA . GLY A 1 288 ? 5.113 26.065 -18.674 1.00 68.81 288 GLY A CA 1
ATOM 2243 C C . GLY A 1 288 ? 4.889 26.227 -17.166 1.00 68.81 288 GLY A C 1
ATOM 2244 O O . GLY A 1 288 ? 3.745 26.351 -16.760 1.00 68.81 288 GLY A O 1
ATOM 2245 N N . LEU A 1 289 ? 5.948 26.257 -16.347 1.00 57.50 289 LEU A N 1
ATOM 2246 C CA . LEU A 1 289 ? 5.860 26.450 -14.888 1.00 57.50 289 LEU A CA 1
ATOM 2247 C C . LEU A 1 289 ? 5.687 27.922 -14.470 1.00 57.50 289 LEU A C 1
ATOM 2249 O O . LEU A 1 289 ? 5.326 28.192 -13.329 1.00 57.50 289 LEU A O 1
ATOM 2253 N N . TYR A 1 290 ? 5.959 28.865 -15.377 1.00 51.50 290 TYR A N 1
ATOM 2254 C CA . TYR A 1 290 ? 5.849 30.315 -15.152 1.00 51.50 290 TYR A CA 1
ATOM 2255 C C . TYR A 1 290 ? 4.611 30.949 -15.819 1.00 51.50 290 TYR A C 1
ATOM 2257 O O . TYR A 1 290 ? 4.579 32.163 -16.031 1.00 51.50 290 TYR A O 1
ATOM 2265 N N . ARG A 1 291 ? 3.608 30.143 -16.179 1.00 45.84 291 ARG A N 1
ATOM 2266 C CA . ARG A 1 291 ? 2.277 30.586 -16.616 1.00 45.84 291 ARG A CA 1
ATOM 2267 C C . ARG A 1 291 ? 1.228 30.043 -15.664 1.00 45.84 291 ARG A C 1
ATOM 2269 O O . ARG A 1 291 ? 0.249 30.781 -15.435 1.00 45.84 291 ARG A O 1
#

Nearest PDB structures (foldseek):
  5iww-assembly1_D  TM=8.920E-01  e=1.416E-13  unidentified
  6een-assembly1_D  TM=7.218E-01  e=3.460E-12  Zea mays
  5i9f-assembly1_A  TM=6.486E-01  e=3.050E-12  unidentified
  5i9h-assembly1_A  TM=6.522E-01  e=1.941E-11  unidentified
  4pjs-assembly1_A  TM=4.898E-01  e=4.135E-07  unidentified

pLDDT: mean 93.05, std 5.55, range [45.84, 98.25]

Radius of gyration: 23.76 Å; Cα contacts (8 Å, |Δi|>4): 397; chains: 1; bounding box: 51×51×58 Å